Protein AF-A0A1M6H9K1-F1 (afdb_monomer)

Structure (mmCIF, N/CA/C/O backbone):
data_AF-A0A1M6H9K1-F1
#
_entry.id   AF-A0A1M6H9K1-F1
#
loop_
_atom_site.group_PDB
_atom_site.id
_atom_site.type_symbol
_atom_site.label_atom_id
_atom_site.label_alt_id
_atom_site.label_comp_id
_atom_site.label_asym_id
_atom_site.label_entity_id
_atom_site.label_seq_id
_atom_site.pdbx_PDB_ins_code
_atom_site.Cartn_x
_atom_site.Cartn_y
_atom_site.Cartn_z
_atom_site.occupancy
_atom_site.B_iso_or_equiv
_atom_site.auth_seq_id
_atom_site.auth_comp_id
_atom_site.auth_asym_id
_atom_site.auth_atom_id
_atom_site.pdbx_PDB_model_num
ATOM 1 N N . MET A 1 1 ? -2.528 69.467 -18.274 1.00 52.97 1 MET A N 1
ATOM 2 C CA . MET A 1 1 ? -2.642 68.472 -17.176 1.00 52.97 1 MET A CA 1
ATOM 3 C C . MET A 1 1 ? -3.920 67.601 -17.213 1.00 52.97 1 MET A C 1
ATOM 5 O O . MET A 1 1 ? -4.301 67.082 -16.178 1.00 52.97 1 MET A O 1
ATOM 9 N N . LYS A 1 2 ? -4.579 67.351 -18.365 1.00 50.28 2 LYS A N 1
ATOM 10 C CA . LYS A 1 2 ? -5.809 66.512 -18.419 1.00 50.28 2 LYS A CA 1
ATOM 11 C C . LYS A 1 2 ? -5.630 65.095 -19.001 1.00 50.28 2 LYS A C 1
ATOM 13 O O . LYS A 1 2 ? -6.534 64.286 -18.875 1.00 50.28 2 LYS A O 1
ATOM 18 N N . LYS A 1 3 ? -4.477 64.765 -19.602 1.00 48.28 3 LYS A N 1
ATOM 19 C CA . LYS A 1 3 ? -4.233 63.445 -20.232 1.00 48.28 3 LYS A CA 1
ATOM 20 C C . LYS A 1 3 ? -3.718 62.354 -19.274 1.00 48.28 3 LYS A C 1
ATOM 22 O O . LYS A 1 3 ? -3.862 61.181 -19.585 1.00 48.28 3 LYS A O 1
ATOM 27 N N . SER A 1 4 ? -3.175 62.722 -18.108 1.00 48.75 4 SER A N 1
ATOM 28 C CA . SER A 1 4 ? -2.575 61.761 -17.158 1.00 48.75 4 SER A CA 1
ATOM 29 C C . SER A 1 4 ? -3.609 61.018 -16.293 1.00 48.75 4 SER A C 1
ATOM 31 O O . SER A 1 4 ? -3.402 59.876 -15.902 1.00 48.75 4 SER A O 1
ATOM 33 N N . ILE A 1 5 ? -4.771 61.634 -16.044 1.00 52.72 5 ILE A N 1
ATOM 34 C CA . ILE A 1 5 ? -5.815 61.070 -15.168 1.00 52.72 5 ILE A CA 1
ATOM 35 C C . ILE A 1 5 ? -6.557 59.904 -15.853 1.00 52.72 5 ILE A C 1
ATOM 37 O O . ILE A 1 5 ? -6.926 58.934 -15.197 1.00 52.72 5 ILE A O 1
ATOM 41 N N . TYR A 1 6 ? -6.704 59.946 -17.183 1.00 50.09 6 TYR A N 1
ATOM 42 C CA . TYR A 1 6 ? -7.375 58.883 -17.944 1.00 50.09 6 TYR A CA 1
ATOM 43 C C . TYR A 1 6 ? -6.577 57.574 -17.987 1.00 50.09 6 TYR A C 1
ATOM 45 O O . TYR A 1 6 ? -7.175 56.502 -17.957 1.00 50.09 6 TYR A O 1
ATOM 53 N N . TYR A 1 7 ? -5.242 57.641 -17.992 1.00 48.28 7 TYR A N 1
ATOM 54 C CA . TYR A 1 7 ? -4.397 56.442 -17.970 1.00 48.28 7 TYR A CA 1
ATOM 55 C C . TYR A 1 7 ? -4.479 55.705 -16.629 1.00 48.28 7 TYR A C 1
ATOM 57 O O . TYR A 1 7 ? -4.554 54.480 -16.601 1.00 48.28 7 TYR A O 1
ATOM 65 N N . PHE A 1 8 ? -4.546 56.442 -15.517 1.00 50.41 8 PHE A N 1
ATOM 66 C CA . PHE A 1 8 ? -4.619 55.842 -14.183 1.00 50.41 8 PHE A CA 1
ATOM 67 C C . PHE A 1 8 ? -5.957 55.126 -13.932 1.00 50.41 8 PHE A C 1
ATOM 69 O O . PHE A 1 8 ? -5.980 54.033 -13.371 1.00 50.41 8 PHE A O 1
ATOM 76 N N . ALA A 1 9 ? -7.069 55.693 -14.414 1.00 52.88 9 ALA A N 1
ATOM 77 C CA . ALA A 1 9 ? -8.389 55.068 -14.303 1.00 52.88 9 ALA A CA 1
ATOM 78 C C . ALA A 1 9 ? -8.519 53.790 -15.158 1.00 52.88 9 ALA A C 1
ATOM 80 O O . ALA A 1 9 ? -9.173 52.831 -14.748 1.00 52.88 9 ALA A O 1
ATOM 81 N N . PHE A 1 10 ? -7.867 53.748 -16.326 1.00 50.88 10 PHE A N 1
ATOM 82 C CA . PHE A 1 10 ? -7.923 52.591 -17.224 1.00 50.88 10 PHE A CA 1
ATOM 83 C C . PHE A 1 10 ? -7.111 51.398 -16.695 1.00 50.88 10 PHE A C 1
ATOM 85 O O . PHE A 1 10 ? -7.567 50.257 -16.762 1.00 50.88 10 PHE A O 1
ATOM 92 N N . VAL A 1 11 ? -5.943 51.659 -16.095 1.00 54.88 11 VAL A N 1
ATOM 93 C CA . VAL A 1 11 ? -5.096 50.614 -15.492 1.00 54.88 11 VAL A CA 1
ATOM 94 C C . VAL A 1 11 ? -5.760 50.006 -14.250 1.00 54.88 11 VAL A C 1
ATOM 96 O O . VAL A 1 11 ? -5.740 48.788 -14.085 1.00 54.88 11 VAL A O 1
ATOM 99 N N . LEU A 1 12 ? -6.430 50.813 -13.416 1.00 51.53 12 LEU A N 1
ATOM 100 C CA . LEU A 1 12 ? -7.121 50.317 -12.217 1.00 51.53 12 LEU A CA 1
ATOM 101 C C . LEU A 1 12 ? -8.315 49.395 -12.560 1.00 51.53 12 LEU A C 1
ATOM 103 O O . LEU A 1 12 ? -8.558 48.398 -11.877 1.00 51.53 12 LEU A O 1
ATOM 107 N N . SER A 1 13 ? -9.021 49.678 -13.660 1.00 55.62 13 SER A N 1
ATOM 108 C CA . SER A 1 13 ? -10.109 48.831 -14.176 1.00 55.62 13 SER A CA 1
ATOM 109 C C . SER A 1 13 ? -9.604 47.463 -14.664 1.00 55.62 13 SER A C 1
ATOM 111 O O . SER A 1 13 ? -10.196 46.429 -14.359 1.00 55.62 13 SER A O 1
ATOM 113 N N . PHE A 1 14 ? -8.453 47.420 -15.341 1.00 53.84 14 PHE A N 1
ATOM 114 C CA . PHE A 1 14 ? -7.882 46.162 -15.838 1.00 53.84 14 PHE A CA 1
ATOM 115 C C . PHE A 1 14 ? -7.383 45.235 -14.719 1.00 53.84 14 PHE A C 1
ATOM 117 O O . PHE A 1 14 ? -7.589 44.022 -14.784 1.00 53.84 14 PHE A O 1
ATOM 124 N N . VAL A 1 15 ? -6.775 45.789 -13.663 1.00 57.44 15 VAL A N 1
ATOM 125 C CA . VAL A 1 15 ? -6.268 44.991 -12.530 1.00 57.44 15 VAL A CA 1
ATOM 126 C C . VAL A 1 15 ? -7.412 44.323 -11.758 1.00 57.44 15 VAL A C 1
ATOM 128 O O . VAL A 1 15 ? -7.306 43.162 -11.361 1.00 57.44 15 VAL A O 1
ATOM 131 N N . THR A 1 16 ? -8.543 45.015 -11.598 1.00 55.06 16 THR A N 1
ATOM 132 C CA . THR A 1 16 ? -9.714 44.458 -10.899 1.00 55.06 16 THR A CA 1
ATOM 133 C C . THR A 1 16 ? -10.400 43.349 -11.699 1.00 55.06 16 THR A C 1
ATOM 135 O O . THR A 1 16 ? -10.775 42.327 -11.125 1.00 55.06 16 THR A O 1
ATOM 138 N N . GLN A 1 17 ? -10.491 43.477 -13.026 1.00 56.34 17 GLN A N 1
ATOM 139 C CA . GLN A 1 17 ? -11.045 42.424 -13.884 1.00 56.34 17 GLN A CA 1
ATOM 140 C C . GLN A 1 17 ? -10.192 41.147 -13.874 1.00 56.34 17 GLN A C 1
ATOM 142 O O . GLN A 1 17 ? -10.742 40.045 -13.804 1.00 56.34 17 GLN A O 1
ATOM 147 N N . PHE A 1 18 ? -8.862 41.280 -13.868 1.00 57.94 18 PHE A N 1
ATOM 148 C CA . PHE A 1 18 ? -7.957 40.131 -13.773 1.00 57.94 18 PHE A CA 1
ATOM 149 C C . PHE A 1 18 ? -8.072 39.404 -12.427 1.00 57.94 18 PHE A C 1
ATOM 151 O O . PHE A 1 18 ? -8.121 38.174 -12.395 1.00 57.94 18 PHE A O 1
ATOM 158 N N . ALA A 1 19 ? -8.186 40.146 -11.321 1.00 57.06 19 ALA A N 1
ATOM 159 C CA . ALA A 1 19 ? -8.367 39.556 -9.995 1.00 57.06 19 ALA A CA 1
ATOM 160 C C . ALA A 1 19 ? -9.688 38.769 -9.889 1.00 57.06 19 ALA A C 1
ATOM 162 O O . ALA A 1 19 ? -9.707 37.647 -9.385 1.00 57.06 19 ALA A O 1
ATOM 163 N N . ILE A 1 20 ? -10.786 39.306 -10.431 1.00 59.81 20 ILE A N 1
ATOM 164 C CA . ILE A 1 20 ? -12.098 38.636 -10.419 1.00 59.81 20 ILE A CA 1
ATOM 165 C C . ILE A 1 20 ? -12.081 37.358 -11.272 1.00 59.81 20 ILE A C 1
ATOM 167 O O . ILE A 1 20 ? -12.681 36.352 -10.888 1.00 59.81 20 ILE A O 1
ATOM 171 N N . ALA A 1 21 ? -11.388 37.368 -12.415 1.00 59.66 21 ALA A N 1
ATOM 172 C CA . ALA A 1 21 ? -11.248 36.182 -13.258 1.00 59.66 21 ALA A CA 1
ATOM 173 C C . ALA A 1 21 ? -10.480 35.055 -12.544 1.00 59.66 21 ALA A C 1
ATOM 175 O O . ALA A 1 21 ? -10.920 33.907 -12.571 1.00 59.66 21 ALA A O 1
ATOM 176 N N . GLN A 1 2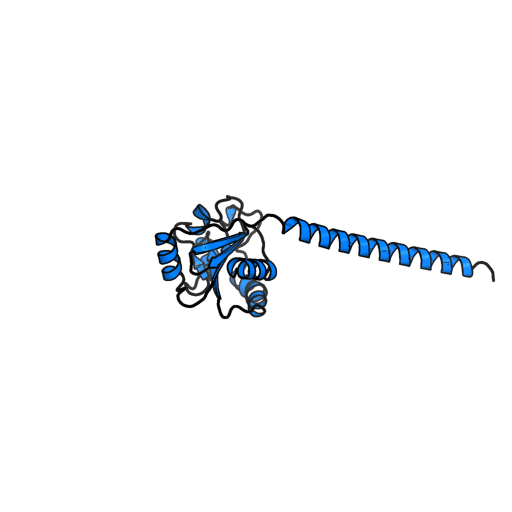2 ? -9.390 35.386 -11.843 1.00 57.66 22 GLN A N 1
ATOM 177 C CA . GLN A 1 22 ? -8.602 34.429 -11.053 1.00 57.66 22 GLN A CA 1
ATOM 178 C C . GLN A 1 22 ? -9.427 33.808 -9.912 1.00 57.66 22 GLN A C 1
ATOM 180 O O . GLN A 1 22 ? -9.411 32.591 -9.733 1.00 57.66 22 GLN A O 1
ATOM 185 N N . VAL A 1 23 ? -10.220 34.613 -9.193 1.00 61.19 23 VAL A N 1
ATOM 186 C CA . VAL A 1 23 ? -11.104 34.119 -8.120 1.00 61.19 23 VAL A CA 1
ATOM 187 C C . VAL A 1 23 ? -12.167 33.162 -8.668 1.00 61.19 23 VAL A C 1
ATOM 189 O O . VAL A 1 23 ? -12.345 32.075 -8.124 1.00 61.19 23 VAL A O 1
ATOM 192 N N . LYS A 1 24 ? -12.809 33.491 -9.797 1.00 61.28 24 LYS A N 1
ATOM 193 C CA . LYS A 1 24 ? -13.807 32.607 -10.428 1.00 61.28 24 LYS A CA 1
ATOM 194 C C . LYS A 1 24 ? -13.215 31.281 -10.914 1.00 61.28 24 LYS A C 1
ATOM 196 O O . LYS A 1 24 ? -13.899 30.260 -10.870 1.00 61.28 24 LYS A O 1
ATOM 201 N N . ILE A 1 25 ? -11.965 31.282 -11.382 1.00 59.81 25 ILE A N 1
ATOM 202 C CA . ILE A 1 25 ? -11.250 30.059 -11.783 1.00 59.81 25 ILE A CA 1
ATOM 203 C C . ILE A 1 25 ? -10.952 29.188 -10.554 1.00 59.81 25 ILE A C 1
ATOM 205 O O . ILE A 1 25 ? -11.204 27.984 -10.592 1.00 59.81 25 ILE A O 1
ATOM 209 N N . LEU A 1 26 ? -10.505 29.790 -9.447 1.00 51.62 26 LEU A N 1
ATOM 210 C CA . LEU A 1 26 ? -10.264 29.090 -8.179 1.00 51.62 26 LEU A CA 1
ATOM 211 C C . LEU A 1 26 ? -11.551 28.507 -7.575 1.00 51.62 26 LEU A C 1
ATOM 213 O O . LEU A 1 26 ? -11.542 27.386 -7.067 1.00 51.62 26 LEU A O 1
ATOM 217 N N . GLU A 1 27 ? -12.671 29.225 -7.661 1.00 55.66 27 GLU A N 1
ATOM 218 C CA . GLU A 1 27 ? -13.979 28.734 -7.207 1.00 55.66 27 GLU A CA 1
ATOM 219 C C . GLU A 1 27 ? -14.498 27.580 -8.075 1.00 55.66 27 GLU A C 1
ATOM 221 O O . GLU A 1 27 ? -14.994 26.588 -7.538 1.00 55.66 27 GLU A O 1
ATOM 226 N N . LYS A 1 28 ? -14.321 27.647 -9.403 1.00 50.62 28 LYS A N 1
ATOM 227 C CA . LYS A 1 28 ? -14.646 26.532 -10.310 1.00 50.62 28 LYS A CA 1
ATOM 228 C C . LYS A 1 28 ? -13.779 25.298 -10.056 1.00 50.62 28 LYS A C 1
ATOM 230 O O . LYS A 1 28 ? -14.302 24.188 -10.105 1.00 50.62 28 LYS A O 1
ATOM 235 N N . GLY A 1 29 ? -12.489 25.483 -9.764 1.00 48.03 29 GLY A N 1
ATOM 236 C CA . GLY A 1 29 ? -11.576 24.396 -9.394 1.00 48.03 29 GLY A CA 1
ATOM 237 C C . GLY A 1 29 ? -12.032 23.671 -8.1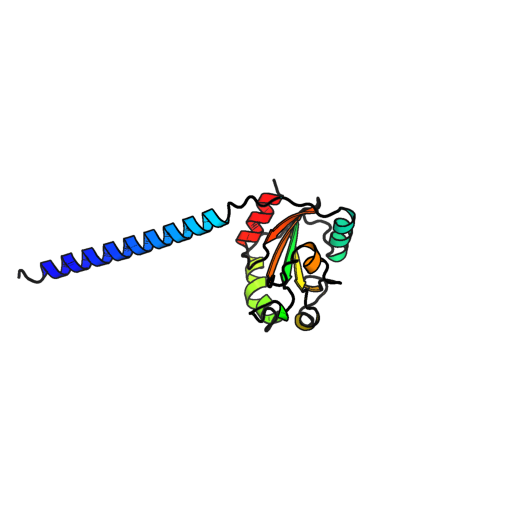26 1.00 48.03 29 GLY A C 1
ATOM 238 O O . GLY A 1 29 ? -12.205 22.456 -8.145 1.00 48.03 29 GLY A O 1
ATOM 239 N N . LYS A 1 30 ? -12.360 24.429 -7.069 1.00 47.12 30 LYS A N 1
ATOM 240 C CA . LYS A 1 30 ? -12.895 23.878 -5.812 1.00 47.12 30 LYS A CA 1
ATOM 241 C C . LYS A 1 30 ? -14.248 23.185 -5.995 1.00 47.12 30 LYS A C 1
ATOM 243 O O . LYS A 1 30 ? -14.480 22.126 -5.415 1.00 47.12 30 LYS A O 1
ATOM 248 N N . ALA A 1 31 ? -15.148 23.747 -6.803 1.00 43.94 31 ALA A N 1
ATOM 249 C CA . ALA A 1 31 ? -16.452 23.143 -7.080 1.00 43.94 31 ALA A CA 1
ATOM 250 C C . ALA A 1 31 ? -16.340 21.829 -7.880 1.00 43.94 31 ALA A C 1
ATOM 252 O O . ALA A 1 31 ? -17.110 20.900 -7.635 1.00 43.94 31 ALA A O 1
ATOM 253 N N . ASN A 1 32 ? -15.365 21.724 -8.789 1.00 44.25 32 ASN A N 1
ATOM 254 C CA . ASN A 1 32 ? -15.099 20.497 -9.543 1.00 44.25 32 ASN A CA 1
ATOM 255 C C . ASN A 1 32 ? -14.436 19.408 -8.684 1.00 44.25 32 ASN A C 1
ATOM 257 O O . ASN A 1 32 ? -14.838 18.253 -8.789 1.00 44.25 32 ASN A O 1
ATOM 261 N N . GLU A 1 33 ? -13.519 19.767 -7.778 1.00 44.62 33 GLU A N 1
ATOM 262 C CA . GLU A 1 33 ? -12.978 18.842 -6.764 1.00 44.62 33 GLU A CA 1
ATOM 263 C C . GLU A 1 33 ? -14.064 18.344 -5.800 1.00 44.62 33 GLU A C 1
ATOM 265 O O . GLU A 1 33 ? -14.090 17.181 -5.417 1.00 44.62 33 GLU A O 1
ATOM 270 N N . THR A 1 34 ? -15.012 19.205 -5.426 1.00 42.06 34 THR A N 1
ATOM 271 C CA . THR A 1 34 ? -16.082 18.821 -4.491 1.00 42.06 34 THR A CA 1
ATOM 272 C C . THR A 1 34 ? -17.125 17.902 -5.150 1.00 42.06 34 THR A C 1
ATOM 274 O O . THR A 1 34 ? -17.729 17.068 -4.473 1.00 42.06 34 THR A O 1
ATOM 277 N N . ASN A 1 35 ? -17.333 18.012 -6.468 1.00 43.12 35 ASN A N 1
ATOM 278 C CA . ASN A 1 35 ? -18.295 17.187 -7.209 1.00 43.12 35 ASN A CA 1
ATOM 279 C C . ASN A 1 35 ? -17.747 15.813 -7.623 1.00 43.12 35 ASN A C 1
ATOM 281 O O . ASN A 1 35 ? -18.532 14.870 -7.702 1.00 43.12 35 ASN A O 1
ATOM 285 N N . SER A 1 36 ? -16.435 15.649 -7.824 1.00 43.78 36 SER A N 1
ATOM 286 C CA . SER A 1 36 ? -15.839 14.321 -8.057 1.00 43.78 36 SER A CA 1
ATOM 287 C C . SER A 1 36 ? -15.855 13.433 -6.802 1.00 43.78 36 SER A C 1
ATOM 289 O O . SER A 1 36 ? -15.875 12.209 -6.911 1.00 43.78 36 SER A O 1
ATOM 291 N N . ILE A 1 37 ? -15.942 14.031 -5.608 1.00 44.66 37 ILE A N 1
ATOM 292 C CA . ILE A 1 37 ? -15.923 13.329 -4.311 1.00 44.66 37 ILE A CA 1
ATOM 293 C C . ILE A 1 37 ? -17.320 12.818 -3.882 1.00 44.66 37 ILE A C 1
ATOM 295 O O . ILE A 1 37 ? -17.435 12.024 -2.951 1.00 44.66 37 ILE A O 1
ATOM 299 N N . LYS A 1 38 ? -18.406 13.199 -4.572 1.00 36.47 38 LYS A N 1
ATOM 300 C CA . LYS A 1 38 ? -19.785 12.769 -4.246 1.00 36.47 38 LYS A CA 1
ATOM 301 C C . LYS A 1 38 ? -20.250 11.483 -4.942 1.00 36.47 38 LYS A C 1
ATOM 303 O O . LYS A 1 38 ? -21.450 11.220 -5.003 1.00 36.47 38 LYS A O 1
ATOM 308 N N . LYS A 1 39 ? -19.336 10.647 -5.438 1.00 43.66 39 LYS A N 1
ATOM 309 C CA . LYS A 1 39 ? -19.677 9.251 -5.735 1.00 43.66 39 LYS A CA 1
ATOM 310 C C . LYS A 1 39 ? -19.638 8.506 -4.404 1.00 43.66 39 LYS A C 1
ATOM 312 O O . LYS A 1 39 ? -18.567 8.340 -3.831 1.00 43.66 39 LYS A O 1
ATOM 317 N N . GLU A 1 40 ? -20.805 8.156 -3.872 1.00 48.59 40 GLU A N 1
ATOM 318 C CA . GLU A 1 40 ? -20.941 7.366 -2.646 1.00 48.59 40 GLU A CA 1
ATOM 319 C C . GLU A 1 40 ? -20.043 6.129 -2.757 1.00 48.59 40 GLU A C 1
ATOM 321 O O . GLU A 1 40 ? -20.283 5.244 -3.581 1.00 48.59 40 GLU A O 1
ATOM 326 N N . GLN A 1 41 ? -18.927 6.124 -2.021 1.00 57.22 41 GLN A N 1
ATOM 327 C CA . GLN A 1 41 ? -17.995 5.009 -2.076 1.00 57.22 41 GLN A CA 1
ATOM 328 C C . GLN A 1 41 ? -18.670 3.821 -1.398 1.00 57.22 41 GLN A C 1
ATOM 330 O O . GLN A 1 41 ? -18.822 3.790 -0.176 1.00 57.22 41 GLN A O 1
ATOM 335 N N . VAL A 1 42 ? -19.124 2.871 -2.212 1.00 60.12 42 VAL A N 1
ATOM 336 C CA . VAL A 1 42 ? -19.767 1.650 -1.737 1.00 60.12 42 VAL A CA 1
ATOM 337 C C . VAL A 1 42 ? -18.769 0.899 -0.864 1.00 60.12 42 VAL A C 1
ATOM 339 O O . VAL A 1 42 ? -17.680 0.538 -1.307 1.00 60.12 42 VAL A O 1
ATOM 342 N N . LYS A 1 43 ? -19.149 0.685 0.395 1.00 67.50 43 LYS A N 1
ATOM 343 C CA . LYS A 1 43 ? -18.381 -0.102 1.354 1.00 67.50 43 LYS A CA 1
ATOM 344 C C . LYS A 1 43 ? -18.488 -1.571 0.954 1.00 67.50 43 LYS A C 1
ATOM 346 O O . LYS A 1 43 ? -19.549 -2.174 1.094 1.00 67.50 43 LYS A O 1
ATOM 351 N N . LEU A 1 44 ? -17.405 -2.117 0.418 1.00 83.38 44 LEU A N 1
ATOM 352 C CA . LEU A 1 44 ? -17.303 -3.520 0.019 1.00 83.38 44 LEU A CA 1
ATOM 353 C C . LEU A 1 44 ? -16.589 -4.321 1.115 1.00 83.38 44 LEU A C 1
ATOM 355 O O . LEU A 1 44 ? -15.891 -3.744 1.953 1.00 83.38 44 LEU A O 1
ATOM 359 N N . GLU A 1 45 ? -16.773 -5.643 1.129 1.00 92.38 45 GLU A N 1
ATOM 360 C CA . GLU A 1 45 ? -16.215 -6.531 2.156 1.00 92.38 45 GLU A CA 1
ATOM 361 C C . GLU A 1 45 ? -15.373 -7.655 1.549 1.00 92.38 45 GLU A C 1
ATOM 363 O O . GLU A 1 45 ? -15.786 -8.329 0.607 1.00 92.38 45 GLU A O 1
ATOM 368 N N . ILE A 1 46 ? -14.185 -7.864 2.120 1.00 93.50 46 ILE A N 1
ATOM 369 C CA . ILE A 1 46 ? -13.293 -8.974 1.784 1.00 93.50 46 ILE A CA 1
ATOM 370 C C . ILE A 1 46 ? -13.808 -10.253 2.468 1.00 93.50 46 ILE A C 1
ATOM 372 O O . ILE A 1 46 ? -14.027 -10.240 3.685 1.00 93.50 46 ILE A O 1
ATOM 376 N N . PRO A 1 47 ? -13.951 -11.376 1.738 1.00 94.12 47 PRO A N 1
ATOM 377 C CA . PRO A 1 47 ? -14.247 -12.684 2.319 1.00 94.12 47 PRO A CA 1
ATOM 378 C C . PRO A 1 47 ? -13.332 -13.032 3.504 1.00 94.12 47 PRO A C 1
ATOM 380 O O . PRO A 1 47 ? -12.120 -12.841 3.448 1.00 94.12 47 PRO A O 1
ATOM 383 N N . GLN A 1 48 ? -13.890 -13.585 4.585 1.00 92.81 48 GLN A N 1
ATOM 384 C CA . GLN A 1 48 ? -13.154 -13.761 5.849 1.00 92.81 48 GLN A CA 1
ATOM 385 C C . GLN A 1 48 ? -11.916 -14.663 5.738 1.00 92.81 48 GLN A C 1
ATOM 387 O O . GLN A 1 48 ? -10.899 -14.398 6.376 1.00 92.81 48 GLN A O 1
ATOM 392 N N . ASN A 1 49 ? -11.966 -15.700 4.898 1.00 92.38 49 ASN A N 1
ATOM 393 C CA . ASN A 1 49 ? -10.808 -16.553 4.625 1.00 92.38 49 ASN A CA 1
ATOM 394 C C . ASN A 1 49 ? -9.677 -15.773 3.934 1.00 92.38 49 ASN A C 1
ATOM 396 O O . ASN A 1 49 ? -8.519 -15.910 4.313 1.00 92.38 49 ASN A O 1
ATOM 400 N N . GLN A 1 50 ? -10.014 -14.913 2.970 1.00 94.69 50 GLN A N 1
ATOM 401 C CA . GLN A 1 50 ? -9.052 -14.043 2.296 1.00 94.69 50 GLN A CA 1
ATOM 402 C C . GLN A 1 50 ? -8.506 -12.970 3.243 1.00 94.69 50 GLN A C 1
ATOM 404 O O . GLN A 1 50 ? -7.310 -12.686 3.234 1.00 94.69 50 GLN A O 1
ATOM 409 N N . LEU A 1 51 ? -9.359 -12.405 4.102 1.00 96.19 51 LEU A N 1
ATOM 410 C CA . LEU A 1 51 ? -8.952 -11.421 5.100 1.00 96.19 51 LEU A CA 1
ATOM 411 C C . LEU A 1 51 ? -7.920 -11.997 6.079 1.00 96.19 51 LEU A C 1
ATOM 413 O O . LEU A 1 51 ? -6.940 -11.320 6.385 1.00 96.19 51 LEU A O 1
ATOM 417 N N . ALA A 1 52 ? -8.113 -13.233 6.547 1.00 95.94 52 ALA A N 1
ATOM 418 C CA . ALA A 1 52 ? -7.142 -13.917 7.402 1.00 95.94 52 ALA A CA 1
ATOM 419 C C . ALA A 1 52 ? -5.769 -14.040 6.715 1.00 95.94 52 ALA A C 1
ATOM 421 O O . ALA A 1 52 ? -4.759 -13.650 7.299 1.00 95.94 52 ALA A O 1
ATOM 422 N N . THR A 1 53 ? -5.739 -14.473 5.450 1.00 95.12 53 THR A N 1
ATOM 423 C CA . THR A 1 53 ? -4.498 -14.568 4.664 1.00 95.12 53 THR A CA 1
ATOM 424 C C . THR A 1 53 ? -3.826 -13.209 4.464 1.00 95.12 53 THR A C 1
ATOM 426 O O . THR A 1 53 ? -2.607 -13.105 4.587 1.00 95.12 53 THR A O 1
ATOM 429 N N . ILE A 1 54 ? -4.595 -12.148 4.194 1.00 96.75 54 ILE A N 1
ATOM 430 C CA . ILE A 1 54 ? -4.063 -10.782 4.058 1.00 96.75 54 ILE A CA 1
ATOM 431 C C . ILE A 1 54 ? -3.418 -10.329 5.375 1.00 96.75 54 ILE A C 1
ATOM 433 O O . ILE A 1 54 ? -2.303 -9.803 5.365 1.00 96.75 54 ILE A O 1
ATOM 437 N N . LYS A 1 55 ? -4.084 -10.554 6.516 1.00 97.25 55 LYS A N 1
ATOM 438 C CA . LYS A 1 55 ? -3.547 -10.191 7.838 1.00 97.25 55 LYS A CA 1
ATOM 439 C C . LYS A 1 55 ? -2.220 -10.885 8.122 1.00 97.25 55 LYS A C 1
ATOM 441 O O . LYS A 1 55 ? -1.269 -10.226 8.539 1.00 97.25 55 LYS A O 1
ATOM 446 N N . GLU A 1 56 ? -2.140 -12.180 7.841 1.00 96.19 56 GLU A N 1
ATOM 447 C CA . GLU A 1 56 ? -0.918 -12.962 8.020 1.00 96.19 56 GLU A CA 1
ATOM 448 C C . GLU A 1 56 ? 0.206 -12.478 7.093 1.00 96.19 56 GLU A C 1
ATOM 450 O O . GLU A 1 56 ? 1.292 -12.137 7.563 1.00 96.19 56 GLU A O 1
ATOM 455 N N . THR A 1 57 ? -0.080 -12.351 5.794 1.00 95.75 57 THR A N 1
ATOM 456 C CA . THR A 1 57 ? 0.904 -11.996 4.755 1.00 95.75 57 THR A CA 1
ATOM 457 C C . THR A 1 57 ? 1.598 -10.665 5.042 1.00 95.75 57 THR A C 1
ATOM 459 O O . THR A 1 57 ? 2.813 -10.541 4.881 1.00 95.75 57 THR A O 1
ATOM 462 N N . TYR A 1 58 ? 0.844 -9.661 5.497 1.00 96.81 58 TYR A N 1
ATOM 463 C CA . TYR A 1 58 ? 1.372 -8.314 5.732 1.00 96.81 58 TYR A CA 1
ATOM 464 C C . TYR A 1 58 ? 1.695 -8.029 7.201 1.00 96.81 58 TYR A C 1
ATOM 466 O O . TYR A 1 58 ? 2.037 -6.887 7.538 1.00 96.81 58 TYR A O 1
ATOM 474 N N . ASN A 1 59 ? 1.623 -9.047 8.069 1.00 96.56 59 ASN A N 1
ATOM 475 C CA . ASN A 1 59 ? 1.771 -8.931 9.521 1.00 96.56 59 ASN A CA 1
ATOM 476 C C . ASN A 1 59 ? 0.868 -7.826 10.110 1.00 96.56 59 ASN A C 1
ATOM 478 O O . ASN A 1 59 ? 1.294 -7.019 10.937 1.00 96.56 59 ASN A O 1
ATOM 482 N N . TRP A 1 60 ? -0.372 -7.752 9.627 1.00 97.50 60 TRP A N 1
ATOM 483 C CA . TRP A 1 60 ? -1.363 -6.762 10.032 1.00 97.50 60 TRP A CA 1
ATOM 484 C C . TRP A 1 60 ? -2.247 -7.324 11.147 1.00 97.50 60 TRP A C 1
ATOM 486 O O . TRP A 1 60 ? -3.308 -7.904 10.911 1.00 97.50 60 TRP A O 1
ATOM 496 N N . ASN A 1 61 ? -1.781 -7.150 12.382 1.00 93.31 61 ASN A N 1
ATOM 497 C CA . ASN A 1 61 ? -2.361 -7.820 13.547 1.00 93.31 61 ASN A CA 1
ATOM 498 C C . ASN A 1 61 ? -2.938 -6.857 14.589 1.00 93.31 61 ASN A C 1
ATOM 500 O O . ASN A 1 61 ? -3.914 -7.195 15.254 1.00 93.31 61 ASN A O 1
ATOM 504 N N . LYS A 1 62 ? -2.337 -5.674 14.765 1.00 94.69 62 LYS A N 1
ATOM 505 C CA . LYS A 1 62 ? -2.677 -4.754 15.870 1.00 94.69 62 LYS A CA 1
ATOM 506 C C . LYS A 1 62 ? -3.315 -3.459 15.381 1.00 94.69 62 LYS A C 1
ATOM 508 O O . LYS A 1 62 ? -4.115 -2.851 16.085 1.00 94.69 62 LYS A O 1
ATOM 513 N N . GLU A 1 63 ? -2.937 -3.032 14.187 1.00 97.88 63 GLU A N 1
ATOM 514 C CA . GLU A 1 63 ? -3.349 -1.783 13.570 1.00 97.88 63 GLU A CA 1
ATOM 515 C C . GLU A 1 63 ? -4.821 -1.853 13.153 1.00 97.88 63 GLU A C 1
ATOM 517 O O . GLU A 1 63 ? -5.316 -2.896 12.731 1.00 97.88 63 GLU A O 1
ATOM 522 N N . LYS A 1 64 ? -5.549 -0.739 13.223 1.00 97.81 64 LYS A N 1
ATOM 523 C CA . LYS A 1 64 ? -6.977 -0.707 12.862 1.00 97.81 64 LYS A CA 1
ATOM 524 C C . LYS A 1 64 ? -7.207 -0.799 11.356 1.00 97.81 64 LYS A C 1
ATOM 526 O O . LYS A 1 64 ? -8.237 -1.329 10.934 1.00 97.81 64 LYS A O 1
ATOM 531 N N . PHE A 1 65 ? -6.249 -0.300 10.578 1.00 98.44 65 PHE A N 1
ATOM 532 C CA . PHE A 1 65 ? -6.330 -0.229 9.125 1.00 98.44 65 PHE A CA 1
ATOM 533 C C . PHE A 1 65 ? -5.083 -0.806 8.461 1.00 98.44 65 PHE A C 1
ATOM 535 O O . PHE A 1 65 ? -3.981 -0.691 8.998 1.00 98.44 65 PHE A O 1
ATOM 542 N N . LEU A 1 66 ? -5.267 -1.377 7.276 1.00 98.50 66 LEU A N 1
ATOM 543 C CA . LEU A 1 66 ? -4.219 -1.685 6.312 1.00 98.50 66 LEU A CA 1
ATOM 544 C C . LEU A 1 66 ? -4.374 -0.735 5.128 1.00 98.50 66 LEU A C 1
ATOM 546 O O . LEU A 1 66 ? -5.465 -0.614 4.576 1.00 98.50 66 LEU A O 1
ATOM 550 N N . ILE A 1 67 ? -3.287 -0.072 4.754 1.00 98.50 67 ILE A N 1
ATOM 551 C CA . ILE A 1 67 ? -3.188 0.769 3.562 1.00 98.50 67 ILE A CA 1
ATOM 552 C C . ILE A 1 67 ? -2.318 0.010 2.564 1.00 98.50 67 ILE A C 1
ATOM 554 O O . ILE A 1 67 ? -1.158 -0.284 2.858 1.00 98.50 67 ILE A O 1
ATOM 558 N N . VAL A 1 68 ? -2.882 -0.310 1.403 1.00 98.38 68 VAL A N 1
ATOM 559 C CA . VAL A 1 68 ? -2.198 -0.984 0.297 1.00 98.38 68 VAL A CA 1
ATOM 560 C C . VAL A 1 68 ? -1.986 0.027 -0.822 1.00 98.38 68 VAL A C 1
ATOM 562 O O . VAL A 1 68 ? -2.938 0.419 -1.492 1.00 98.38 68 VAL A O 1
ATOM 565 N N . ASN A 1 69 ? -0.738 0.445 -1.010 1.00 97.94 69 ASN A N 1
ATOM 566 C CA . ASN A 1 69 ? -0.294 1.304 -2.107 1.00 97.94 69 ASN A CA 1
ATOM 567 C C . ASN A 1 69 ? 0.083 0.415 -3.288 1.00 97.94 69 ASN A C 1
ATOM 569 O O . ASN A 1 69 ? 1.092 -0.284 -3.228 1.00 97.94 69 ASN A O 1
ATOM 573 N N . PHE A 1 70 ? -0.732 0.396 -4.331 1.00 97.25 70 PHE A N 1
ATOM 574 C CA . PHE A 1 70 ? -0.600 -0.543 -5.434 1.00 97.25 70 PHE A CA 1
ATOM 575 C C . PHE A 1 70 ? 0.077 0.096 -6.650 1.00 97.25 70 PHE A C 1
ATOM 577 O O . PHE A 1 70 ? -0.284 1.201 -7.058 1.00 97.25 70 PHE A O 1
ATOM 584 N N . LYS A 1 71 ? 1.025 -0.628 -7.256 1.00 95.88 71 LYS A N 1
ATOM 585 C CA . LYS A 1 71 ? 1.550 -0.360 -8.603 1.00 95.88 71 LYS A CA 1
ATOM 586 C C . LYS A 1 71 ? 1.271 -1.563 -9.509 1.00 95.88 71 LYS A C 1
ATOM 588 O O . LYS A 1 71 ? 1.627 -2.692 -9.163 1.00 95.88 71 LYS A O 1
ATOM 593 N N . GLY A 1 72 ? 0.613 -1.303 -10.636 1.00 94.88 72 GLY A N 1
ATOM 594 C CA . GLY A 1 72 ? 0.151 -2.296 -11.607 1.00 94.88 72 GLY A CA 1
ATOM 595 C C . GLY A 1 72 ? 1.249 -2.828 -12.526 1.00 94.88 72 GLY A C 1
ATOM 596 O O . GLY A 1 72 ? 2.435 -2.636 -12.286 1.00 94.88 72 GLY A O 1
ATOM 597 N N . MET A 1 73 ? 0.864 -3.533 -13.590 1.00 93.69 73 MET A N 1
ATOM 598 C CA . MET A 1 73 ? 1.832 -4.079 -14.548 1.00 93.69 73 MET A CA 1
ATOM 599 C C . MET A 1 73 ? 2.524 -2.952 -15.322 1.00 93.69 73 MET A C 1
ATOM 601 O O . MET A 1 73 ? 1.848 -2.042 -15.793 1.00 93.69 73 MET A O 1
ATOM 605 N N . ARG A 1 74 ? 3.845 -3.023 -15.547 1.00 92.00 74 ARG A N 1
ATOM 606 C CA . ARG A 1 74 ? 4.566 -1.948 -16.261 1.00 92.00 74 ARG A CA 1
ATOM 607 C C . ARG A 1 74 ? 3.957 -1.659 -17.638 1.00 92.00 74 ARG A C 1
ATOM 609 O O . ARG A 1 74 ? 3.770 -0.509 -18.012 1.00 92.00 74 ARG A O 1
ATOM 616 N N . HIS A 1 75 ? 3.640 -2.712 -18.389 1.00 90.31 75 HIS A N 1
ATOM 617 C CA . HIS A 1 75 ? 3.115 -2.611 -19.755 1.00 90.31 75 HIS A CA 1
ATOM 618 C C . HIS A 1 75 ? 1.653 -2.140 -19.832 1.00 90.31 75 HIS A C 1
ATOM 620 O O . HIS A 1 75 ? 1.181 -1.831 -20.922 1.00 90.31 75 HIS A O 1
ATOM 626 N N . ALA A 1 76 ? 0.939 -2.096 -18.704 1.00 88.12 76 ALA A N 1
ATOM 627 C CA . ALA A 1 76 ? -0.417 -1.555 -18.620 1.00 88.12 76 ALA A CA 1
ATOM 628 C C . ALA A 1 76 ? -0.436 -0.014 -18.611 1.00 88.12 76 ALA A C 1
ATOM 630 O O . ALA A 1 76 ? -1.501 0.595 -18.694 1.00 88.12 76 ALA A O 1
ATOM 631 N N . CYS A 1 77 ? 0.736 0.620 -18.505 1.00 89.19 77 CYS A N 1
ATOM 632 C CA . CYS A 1 77 ? 0.872 2.050 -18.289 1.00 89.19 77 CYS A CA 1
ATOM 633 C C . CYS A 1 77 ? 1.463 2.785 -19.481 1.00 89.19 77 CYS A C 1
ATOM 635 O O . CYS A 1 77 ? 2.445 2.360 -20.079 1.00 89.19 77 CYS A O 1
ATOM 637 N N . ASN A 1 78 ? 0.915 3.972 -19.751 1.00 89.06 78 ASN A N 1
ATOM 638 C CA . ASN A 1 78 ? 1.513 4.952 -20.673 1.00 89.06 78 ASN A CA 1
ATOM 639 C C . ASN A 1 78 ? 2.785 5.607 -20.081 1.00 89.06 78 ASN A C 1
ATOM 641 O O . ASN A 1 78 ? 3.512 6.328 -20.757 1.00 89.06 78 ASN A O 1
ATOM 645 N N . TYR A 1 79 ? 2.955 5.386 -18.780 1.00 88.62 79 TYR A N 1
ATOM 646 C CA . TYR A 1 79 ? 4.008 5.711 -17.833 1.00 88.62 79 TYR A CA 1
ATOM 647 C C . TYR A 1 79 ? 5.097 4.686 -17.548 1.00 88.62 79 TYR A C 1
ATOM 649 O O . TYR A 1 79 ? 4.714 3.530 -17.367 1.00 88.62 79 TYR A O 1
ATOM 657 N N . ASP A 1 80 ? 6.364 5.041 -17.312 1.00 90.56 80 ASP A N 1
ATOM 658 C CA . ASP A 1 80 ? 7.212 4.137 -16.515 1.00 90.56 80 ASP A CA 1
ATOM 659 C C . ASP A 1 80 ? 6.991 4.368 -15.010 1.00 90.56 80 ASP A C 1
ATOM 661 O O . ASP A 1 80 ? 7.631 5.207 -14.385 1.00 90.56 80 ASP A O 1
ATOM 665 N N . ILE A 1 81 ? 6.053 3.622 -14.420 1.00 91.88 81 ILE A N 1
ATOM 666 C CA . ILE A 1 81 ? 5.763 3.665 -12.973 1.00 91.88 81 ILE A CA 1
ATOM 667 C C . ILE A 1 81 ? 6.829 2.967 -12.107 1.00 91.88 81 ILE A C 1
ATOM 669 O O . ILE A 1 81 ? 6.721 2.982 -10.876 1.00 91.88 81 ILE A O 1
ATOM 673 N N . TYR A 1 82 ? 7.821 2.336 -12.742 1.00 95.31 82 TYR A N 1
ATOM 674 C CA . TYR A 1 82 ? 8.915 1.607 -12.102 1.00 95.31 82 TYR A CA 1
ATOM 675 C C . TYR A 1 82 ? 10.274 2.297 -12.262 1.00 95.31 82 TYR A C 1
ATOM 677 O O . TYR A 1 82 ? 11.266 1.791 -11.728 1.00 95.31 82 TYR A O 1
ATOM 685 N N . ASP A 1 83 ? 10.327 3.428 -12.967 1.00 93.38 83 ASP A N 1
ATOM 686 C CA . ASP A 1 83 ? 11.562 4.184 -13.139 1.00 93.38 83 ASP A CA 1
ATOM 687 C C . ASP A 1 83 ? 12.096 4.668 -11.786 1.00 93.38 83 ASP A C 1
ATOM 689 O O . ASP A 1 83 ? 11.351 5.184 -10.951 1.00 93.38 83 ASP A O 1
ATOM 693 N N . ASP A 1 84 ? 13.388 4.420 -11.566 1.00 93.81 84 ASP A N 1
ATOM 694 C CA . ASP A 1 84 ? 14.144 4.743 -10.351 1.00 93.81 84 ASP A CA 1
ATOM 695 C C . ASP A 1 84 ? 13.354 4.587 -9.031 1.00 93.81 84 ASP A C 1
ATOM 697 O O . ASP A 1 84 ? 13.311 5.467 -8.165 1.00 93.81 84 ASP A O 1
ATOM 701 N N . LEU A 1 85 ? 12.690 3.436 -8.884 1.00 93.94 85 LEU A N 1
ATOM 702 C CA . LEU A 1 85 ? 11.681 3.194 -7.850 1.00 93.94 85 LEU A CA 1
ATOM 703 C C . LEU A 1 85 ? 12.166 3.495 -6.421 1.00 93.94 85 LEU A C 1
ATOM 705 O O . LEU A 1 85 ? 11.419 4.029 -5.600 1.00 93.94 85 LEU A O 1
ATOM 709 N N . VAL A 1 86 ? 13.431 3.177 -6.127 1.00 95.56 86 VAL A N 1
ATOM 710 C CA . VAL A 1 86 ? 14.052 3.424 -4.816 1.00 95.56 86 VAL A CA 1
ATOM 711 C C . VAL A 1 86 ? 14.169 4.922 -4.541 1.00 95.56 86 VAL A C 1
ATOM 713 O O . VAL A 1 86 ? 13.837 5.371 -3.440 1.00 95.56 86 VAL A O 1
ATOM 716 N N . ASN A 1 87 ? 14.620 5.713 -5.517 1.00 96.00 87 ASN A N 1
ATOM 717 C CA . ASN A 1 87 ? 14.717 7.158 -5.342 1.00 96.00 87 ASN A CA 1
ATOM 718 C C . ASN A 1 87 ? 13.336 7.805 -5.332 1.00 96.00 87 ASN A C 1
ATOM 720 O O . ASN A 1 87 ? 13.089 8.640 -4.463 1.00 96.00 87 ASN A O 1
ATOM 724 N N . ALA A 1 88 ? 12.418 7.380 -6.204 1.00 92.75 88 ALA A N 1
ATOM 725 C CA . ALA A 1 88 ? 11.045 7.875 -6.217 1.00 92.75 88 ALA A CA 1
ATOM 726 C C . ALA A 1 88 ? 10.366 7.697 -4.845 1.00 92.75 88 ALA A C 1
ATOM 728 O O . ALA A 1 88 ? 9.806 8.648 -4.289 1.00 92.75 88 ALA A O 1
ATOM 729 N N . TYR A 1 89 ? 10.501 6.512 -4.239 1.00 95.56 89 TYR A N 1
ATOM 730 C CA . TYR A 1 89 ? 10.002 6.260 -2.889 1.00 95.56 89 TYR A CA 1
ATOM 731 C C . TYR A 1 89 ? 10.662 7.178 -1.850 1.00 95.56 89 TYR A C 1
ATOM 733 O O . TYR A 1 89 ? 9.976 7.826 -1.057 1.00 95.56 89 TYR A O 1
ATOM 741 N N . ASN A 1 90 ? 11.996 7.263 -1.846 1.00 96.62 90 ASN A N 1
ATOM 742 C CA . ASN A 1 90 ? 12.729 8.028 -0.837 1.00 96.62 90 ASN A CA 1
ATOM 743 C C . ASN A 1 90 ? 12.510 9.545 -0.937 1.00 96.62 90 ASN A C 1
ATOM 745 O O . ASN A 1 90 ? 12.505 10.218 0.095 1.00 96.62 90 ASN A O 1
ATOM 749 N N . GLN A 1 91 ? 12.342 10.079 -2.148 1.00 95.56 91 GLN A N 1
ATOM 750 C CA . GLN A 1 91 ? 12.201 11.515 -2.391 1.00 95.56 91 GLN A CA 1
ATOM 751 C C . GLN A 1 91 ? 10.756 12.006 -2.278 1.00 95.56 91 GLN A C 1
ATOM 753 O O . GLN A 1 91 ? 10.542 13.129 -1.819 1.00 95.56 91 GLN A O 1
ATOM 758 N N . TYR A 1 92 ? 9.770 11.188 -2.659 1.00 91.50 92 TYR A N 1
ATOM 759 C CA . TYR A 1 92 ? 8.380 11.638 -2.772 1.00 91.50 92 TYR A CA 1
ATOM 760 C C . TYR A 1 92 ? 7.437 10.903 -1.822 1.00 91.50 92 TYR A C 1
ATOM 762 O O . TYR A 1 92 ? 6.807 11.536 -0.972 1.00 91.50 92 TYR A O 1
ATOM 770 N N . GLU A 1 93 ? 7.354 9.575 -1.926 1.00 92.88 93 GLU A N 1
ATOM 771 C CA . GLU A 1 93 ? 6.350 8.793 -1.195 1.00 92.88 93 GLU A CA 1
ATOM 772 C C . GLU A 1 93 ? 6.639 8.804 0.315 1.00 92.88 93 GLU A C 1
ATOM 774 O O . GLU A 1 93 ? 5.795 9.205 1.120 1.00 92.88 93 GLU A O 1
ATOM 779 N N . LYS A 1 94 ? 7.863 8.454 0.725 1.00 94.69 94 LYS A N 1
ATOM 780 C CA . LYS A 1 94 ? 8.262 8.395 2.137 1.00 94.69 94 LYS A CA 1
ATOM 781 C C . LYS A 1 94 ? 8.076 9.739 2.867 1.00 94.69 94 LYS A C 1
ATOM 783 O O . LYS A 1 94 ? 7.474 9.726 3.944 1.00 94.69 94 LYS A O 1
ATOM 788 N N . PRO A 1 95 ? 8.507 10.901 2.332 1.00 96.12 95 PRO A N 1
ATOM 789 C CA . PRO A 1 95 ? 8.239 12.194 2.966 1.00 96.12 95 PRO A CA 1
ATOM 790 C C . PRO A 1 95 ? 6.757 12.579 3.004 1.00 96.12 95 PRO A C 1
ATOM 792 O O . PRO A 1 95 ? 6.345 13.283 3.927 1.00 96.12 95 PRO A O 1
ATOM 795 N N . ALA A 1 96 ? 5.951 12.147 2.030 1.00 93.56 96 ALA A N 1
ATOM 796 C CA . ALA A 1 96 ? 4.512 12.393 2.044 1.00 93.56 96 ALA A CA 1
ATOM 797 C C . ALA A 1 96 ? 3.832 11.628 3.192 1.00 93.56 96 ALA A C 1
ATOM 799 O O . ALA A 1 96 ? 3.109 12.234 3.986 1.00 93.56 96 ALA A O 1
ATOM 800 N N . PHE A 1 97 ? 4.131 10.334 3.343 1.00 93.88 97 PHE A N 1
ATOM 801 C CA . PHE A 1 97 ? 3.584 9.508 4.425 1.00 93.88 97 PHE A CA 1
ATOM 802 C C . PHE A 1 97 ? 4.097 9.904 5.812 1.00 93.88 97 PHE A C 1
ATOM 804 O O . PHE A 1 97 ? 3.358 9.789 6.784 1.00 93.88 97 PHE A O 1
ATOM 811 N N . ALA A 1 98 ? 5.319 10.434 5.920 1.00 93.50 98 ALA A N 1
ATOM 812 C CA . ALA A 1 98 ? 5.864 10.919 7.191 1.00 93.50 98 ALA A CA 1
ATOM 813 C C . ALA A 1 98 ? 5.067 12.088 7.805 1.00 93.50 98 ALA A C 1
ATOM 815 O O . ALA A 1 98 ? 5.194 12.356 8.996 1.00 93.50 98 ALA A O 1
ATOM 816 N N . LYS A 1 99 ? 4.252 12.791 7.006 1.00 93.00 99 LYS A N 1
ATOM 817 C CA . LYS A 1 99 ? 3.389 13.895 7.463 1.00 93.00 99 LYS A CA 1
ATOM 818 C C . LYS A 1 99 ? 1.998 13.431 7.906 1.00 93.00 99 LYS A C 1
ATOM 820 O O . LYS A 1 99 ? 1.211 14.254 8.365 1.00 93.00 99 LYS A O 1
ATOM 825 N N . MET A 1 100 ? 1.672 12.153 7.725 1.00 94.12 100 MET A N 1
ATOM 826 C CA . MET A 1 100 ? 0.380 11.578 8.095 1.00 94.12 100 MET A CA 1
ATOM 827 C C . MET A 1 100 ? 0.447 10.933 9.481 1.00 94.12 100 MET A C 1
ATOM 829 O O . MET A 1 100 ? 1.457 10.329 9.840 1.00 94.12 100 MET A O 1
ATOM 833 N N . ASP A 1 101 ? -0.655 10.982 10.232 1.00 93.50 101 ASP A N 1
ATOM 834 C CA . ASP A 1 101 ? -0.816 10.120 11.406 1.00 93.50 101 ASP A CA 1
ATOM 835 C C . ASP A 1 101 ? -1.177 8.700 10.954 1.00 93.50 101 ASP A C 1
ATOM 837 O O . ASP A 1 101 ? -2.312 8.403 10.577 1.00 93.50 101 ASP A O 1
ATOM 841 N N . LEU A 1 102 ? -0.176 7.822 10.978 1.00 93.81 102 LEU A N 1
ATOM 842 C CA . LEU A 1 102 ? -0.306 6.410 10.631 1.00 93.81 102 LEU A CA 1
ATOM 843 C C . LEU A 1 102 ? -0.163 5.496 11.855 1.00 93.81 102 LEU A C 1
ATOM 845 O O . LEU A 1 102 ? 0.031 4.296 11.683 1.00 93.81 102 LEU A O 1
ATOM 849 N N . THR A 1 103 ? -0.267 6.008 13.091 1.00 94.12 103 THR A N 1
ATOM 850 C CA . THR A 1 103 ? -0.020 5.206 14.308 1.00 94.12 103 THR A CA 1
ATOM 851 C C . THR A 1 103 ? -0.902 3.954 14.395 1.00 94.12 103 THR A C 1
ATOM 853 O O . THR A 1 103 ? -0.463 2.925 14.898 1.00 94.12 103 THR A O 1
ATOM 856 N N . ASN A 1 104 ? -2.128 4.009 13.866 1.00 96.25 104 ASN A N 1
ATOM 857 C CA . ASN A 1 104 ? -3.061 2.876 13.832 1.00 96.25 104 ASN A CA 1
ATOM 858 C C . ASN A 1 104 ? -3.185 2.221 12.447 1.00 96.25 104 ASN A C 1
ATOM 860 O O . ASN A 1 104 ? -4.187 1.547 12.185 1.00 96.25 104 ASN A O 1
ATOM 864 N N . CYS A 1 105 ? -2.206 2.425 11.565 1.00 97.88 105 CYS A N 1
ATOM 865 C CA . CYS A 1 105 ? -2.233 1.934 10.194 1.00 97.88 105 CYS A CA 1
ATOM 866 C C . CYS A 1 105 ? -1.005 1.077 9.885 1.00 97.88 105 CYS A C 1
ATOM 868 O O . CYS A 1 105 ? 0.136 1.492 10.079 1.00 97.88 105 CYS A O 1
ATOM 870 N N . ARG A 1 106 ? -1.238 -0.095 9.299 1.00 97.94 106 ARG A N 1
ATOM 871 C CA . ARG A 1 106 ? -0.203 -0.851 8.609 1.00 97.94 106 ARG A CA 1
ATOM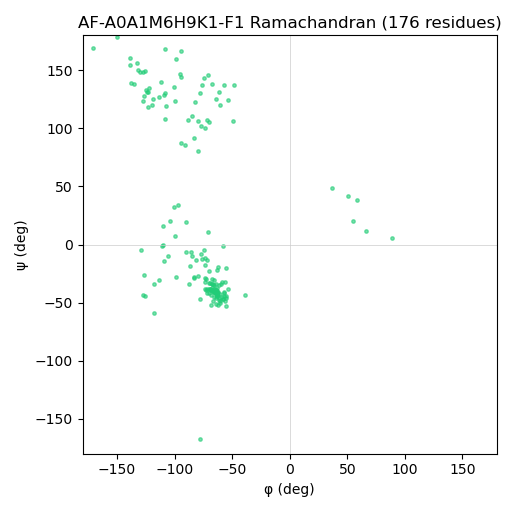 872 C C . ARG A 1 106 ? -0.119 -0.321 7.181 1.00 97.94 106 ARG A C 1
ATOM 874 O O . ARG A 1 106 ? -1.054 -0.506 6.415 1.00 97.94 106 ARG A O 1
ATOM 881 N N . ASN A 1 107 ? 0.966 0.360 6.827 1.00 97.88 107 ASN A N 1
ATOM 882 C CA . ASN A 1 107 ? 1.173 0.883 5.473 1.00 97.88 107 ASN A CA 1
ATOM 883 C C . ASN A 1 107 ? 2.103 -0.044 4.683 1.00 97.88 107 ASN A C 1
ATOM 885 O O . ASN A 1 107 ? 3.221 -0.306 5.136 1.00 97.88 107 ASN A O 1
ATOM 889 N N . VAL A 1 108 ? 1.648 -0.540 3.533 1.00 98.25 108 VAL A N 1
ATOM 890 C CA . VAL A 1 108 ? 2.433 -1.411 2.649 1.00 98.25 108 VAL A CA 1
ATOM 891 C C . VAL A 1 108 ? 2.373 -0.929 1.204 1.00 98.25 108 VAL A C 1
ATOM 893 O O . VAL A 1 108 ? 1.384 -0.343 0.765 1.00 98.25 108 VAL A O 1
ATOM 896 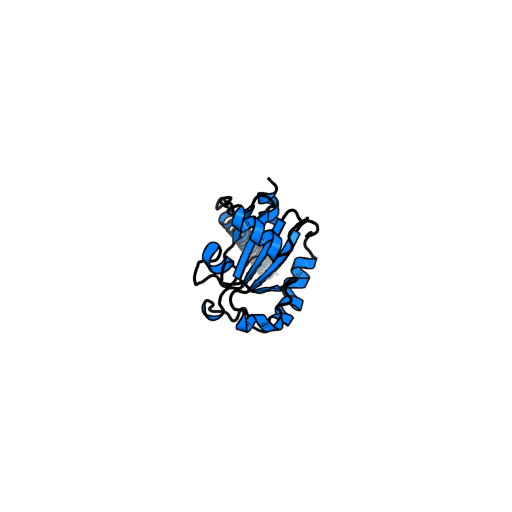N N . PHE A 1 109 ? 3.441 -1.197 0.467 1.00 98.12 109 PHE A N 1
ATOM 897 C CA . PHE A 1 109 ? 3.559 -0.988 -0.966 1.00 98.12 109 PHE A CA 1
ATOM 898 C C . PHE A 1 109 ? 3.543 -2.345 -1.649 1.00 98.12 109 PHE A C 1
ATOM 900 O O . PHE A 1 109 ? 4.256 -3.260 -1.233 1.00 98.12 109 PHE A O 1
ATOM 907 N N . LEU A 1 110 ? 2.699 -2.483 -2.661 1.00 97.94 110 LEU A N 1
ATOM 908 C CA . LEU A 1 110 ? 2.427 -3.733 -3.341 1.00 97.94 110 LEU A CA 1
ATOM 909 C C . LEU A 1 110 ? 2.639 -3.563 -4.843 1.00 97.94 110 LEU A C 1
ATOM 911 O O . LEU A 1 110 ? 2.078 -2.657 -5.459 1.00 97.94 110 LEU A O 1
ATOM 915 N N . TYR A 1 111 ? 3.436 -4.452 -5.428 1.00 97.62 111 TYR A N 1
ATOM 916 C CA . TYR A 1 111 ? 3.855 -4.358 -6.822 1.00 97.62 111 TYR A CA 1
ATOM 917 C C . TYR A 1 111 ? 3.387 -5.578 -7.610 1.00 97.62 111 TYR A C 1
ATOM 919 O O . TYR A 1 111 ? 3.788 -6.703 -7.305 1.00 97.62 111 TYR A O 1
ATOM 927 N N . ALA A 1 112 ? 2.580 -5.351 -8.647 1.00 95.88 112 ALA A N 1
ATOM 928 C CA . ALA A 1 112 ? 2.152 -6.408 -9.557 1.00 95.88 112 ALA A CA 1
ATOM 929 C C . ALA A 1 112 ? 3.302 -6.898 -10.442 1.00 95.88 112 ALA A C 1
ATOM 931 O O . ALA A 1 112 ? 3.460 -8.103 -10.624 1.00 95.88 112 ALA A O 1
ATOM 932 N N . ASP A 1 113 ? 4.138 -5.990 -10.951 1.00 95.38 113 ASP A N 1
ATOM 933 C CA . ASP A 1 113 ? 5.282 -6.360 -11.781 1.00 95.38 113 ASP A CA 1
ATOM 934 C C . ASP A 1 113 ? 6.554 -6.582 -10.951 1.00 95.38 113 ASP A C 1
ATOM 936 O O . ASP A 1 113 ? 7.389 -5.694 -10.744 1.00 95.38 113 ASP A O 1
ATOM 940 N N . VAL A 1 114 ? 6.698 -7.808 -10.449 1.00 95.06 114 VAL A N 1
ATOM 941 C CA . VAL A 1 114 ? 7.804 -8.197 -9.565 1.00 95.06 114 VAL A CA 1
ATOM 942 C C . VAL A 1 114 ? 9.161 -8.012 -10.236 1.00 95.06 114 VAL A C 1
ATOM 944 O O . VAL A 1 114 ? 10.120 -7.658 -9.555 1.00 95.06 114 VAL A O 1
ATOM 947 N N . GLN A 1 115 ? 9.268 -8.226 -11.554 1.00 95.06 115 GLN A N 1
ATOM 948 C CA . GLN A 1 115 ? 10.556 -8.167 -12.249 1.00 95.06 115 GLN A CA 1
ATOM 949 C C . GLN A 1 115 ? 11.183 -6.774 -12.186 1.00 95.06 115 GLN A C 1
ATOM 951 O O . GLN A 1 115 ? 12.388 -6.677 -11.946 1.00 95.06 115 GLN A O 1
ATOM 956 N N . TYR A 1 116 ? 10.370 -5.726 -12.333 1.00 95.62 116 TYR A N 1
ATOM 957 C CA . TYR A 1 116 ? 10.824 -4.341 -12.216 1.00 95.62 116 TYR A CA 1
ATOM 958 C C . TYR A 1 116 ? 10.879 -3.858 -10.763 1.00 95.62 116 TYR A C 1
ATOM 960 O O . TYR A 1 116 ? 11.731 -3.042 -10.427 1.00 95.62 116 TYR A O 1
ATOM 968 N N . ALA A 1 117 ? 10.037 -4.398 -9.877 1.00 97.19 117 ALA A N 1
ATOM 969 C CA . ALA A 1 117 ? 10.024 -4.022 -8.463 1.00 97.19 117 ALA A CA 1
ATOM 970 C C . ALA A 1 117 ? 11.206 -4.572 -7.648 1.00 97.19 117 ALA A C 1
ATOM 972 O O . ALA A 1 117 ? 11.469 -4.055 -6.562 1.00 97.19 117 ALA A O 1
ATOM 973 N N . LYS A 1 118 ? 11.925 -5.598 -8.140 1.00 96.50 118 LYS A N 1
ATOM 974 C CA . LYS A 1 118 ? 13.013 -6.293 -7.411 1.00 96.50 118 LYS A CA 1
ATOM 975 C C . LYS A 1 118 ? 13.920 -5.387 -6.564 1.00 96.50 118 LYS A C 1
ATOM 977 O O . LYS A 1 118 ? 14.203 -5.791 -5.439 1.00 96.50 118 LYS A O 1
ATOM 982 N N . PRO A 1 119 ? 14.374 -4.206 -7.034 1.00 96.19 119 PRO A N 1
ATOM 983 C CA . PRO A 1 119 ? 15.305 -3.376 -6.270 1.00 96.19 119 PRO A CA 1
ATOM 984 C C . PRO A 1 119 ? 14.763 -2.844 -4.938 1.00 96.19 119 PRO A C 1
ATOM 986 O O . PRO A 1 119 ? 15.563 -2.489 -4.078 1.00 96.19 119 PRO A O 1
ATOM 989 N N . ILE A 1 120 ? 13.438 -2.762 -4.761 1.00 97.19 120 ILE A N 1
ATOM 990 C CA . ILE A 1 120 ? 12.824 -2.174 -3.561 1.00 97.19 120 ILE A CA 1
ATOM 991 C C . ILE A 1 120 ? 12.141 -3.201 -2.648 1.00 97.19 120 ILE A C 1
ATOM 993 O O . ILE A 1 120 ? 11.810 -2.878 -1.510 1.00 97.19 120 ILE A O 1
ATOM 997 N N . LEU A 1 121 ? 11.908 -4.430 -3.123 1.00 97.88 121 LEU A N 1
ATOM 998 C CA . LEU A 1 121 ? 11.190 -5.451 -2.355 1.00 97.88 121 LEU A CA 1
ATOM 999 C C . LEU A 1 121 ? 11.966 -5.836 -1.089 1.00 97.88 121 LEU A C 1
ATOM 1001 O O . LEU A 1 121 ? 13.113 -6.273 -1.157 1.00 97.88 121 LEU A O 1
ATOM 1005 N N . ASP A 1 122 ? 11.308 -5.739 0.066 1.00 97.31 122 ASP A N 1
ATOM 1006 C CA . ASP A 1 122 ? 11.908 -6.021 1.377 1.00 97.31 122 ASP A CA 1
ATOM 1007 C C . ASP A 1 122 ? 11.069 -6.986 2.237 1.00 97.31 122 ASP A C 1
ATOM 1009 O O . ASP A 1 122 ? 11.489 -7.361 3.333 1.00 97.31 122 ASP A O 1
ATOM 1013 N N . LYS A 1 123 ? 9.875 -7.382 1.763 1.00 95.38 123 LYS A N 1
ATOM 1014 C CA . LYS A 1 123 ? 8.903 -8.232 2.481 1.00 95.38 123 LYS A CA 1
ATOM 1015 C C . LYS A 1 123 ? 8.501 -7.690 3.862 1.00 95.38 123 LYS A C 1
ATOM 1017 O O . LYS A 1 123 ? 7.997 -8.434 4.706 1.00 95.38 123 LYS A O 1
ATOM 1022 N N . LYS A 1 124 ? 8.703 -6.393 4.102 1.00 96.19 124 LYS A N 1
ATOM 1023 C CA . LYS A 1 124 ? 8.385 -5.698 5.356 1.00 96.19 124 LYS A CA 1
ATOM 1024 C C . LYS A 1 124 ? 7.526 -4.466 5.122 1.00 96.19 124 LYS A C 1
ATOM 1026 O O . LYS A 1 124 ? 6.603 -4.203 5.891 1.00 96.19 124 LYS A O 1
ATOM 1031 N N . THR A 1 125 ? 7.848 -3.679 4.115 1.00 96.56 125 THR A N 1
ATOM 1032 C CA . THR A 1 125 ? 7.086 -2.505 3.691 1.00 96.56 125 THR A CA 1
ATOM 1033 C C . THR A 1 125 ? 6.747 -2.565 2.208 1.00 96.56 125 THR A C 1
ATOM 1035 O O . THR A 1 125 ? 5.712 -2.041 1.823 1.00 96.56 125 THR A O 1
ATOM 1038 N N . HIS A 1 126 ? 7.552 -3.266 1.414 1.00 98.19 126 HIS A N 1
ATOM 1039 C CA . HIS A 1 126 ? 7.469 -3.392 -0.031 1.00 98.19 126 HIS A CA 1
ATOM 1040 C C . HIS A 1 126 ? 7.348 -4.873 -0.398 1.00 98.19 126 HIS A C 1
ATOM 1042 O O . HIS A 1 126 ? 8.232 -5.685 -0.103 1.00 98.19 126 HIS A O 1
ATOM 1048 N N . TYR A 1 127 ? 6.232 -5.224 -1.026 1.00 98.44 127 TYR A N 1
ATOM 1049 C CA . TYR A 1 127 ? 5.796 -6.594 -1.256 1.00 98.44 127 TYR A CA 1
ATOM 1050 C C . TYR A 1 127 ? 5.479 -6.838 -2.728 1.00 98.44 127 TYR A C 1
ATOM 1052 O O . TYR A 1 127 ? 4.996 -5.962 -3.440 1.00 98.44 127 TYR A O 1
ATOM 1060 N N . GLU A 1 128 ? 5.706 -8.066 -3.169 1.00 97.38 128 GLU A N 1
ATOM 1061 C CA . GLU A 1 128 ? 5.146 -8.565 -4.422 1.00 97.38 128 GLU A CA 1
ATOM 1062 C C . GLU A 1 128 ? 3.646 -8.858 -4.272 1.00 97.38 128 GLU A C 1
ATOM 1064 O O . GLU A 1 128 ? 3.202 -9.350 -3.232 1.00 97.38 128 GLU A O 1
ATOM 1069 N N . ASP A 1 129 ? 2.866 -8.595 -5.321 1.00 95.94 129 ASP A N 1
ATOM 1070 C CA . ASP A 1 129 ? 1.497 -9.103 -5.443 1.00 95.94 129 ASP A CA 1
ATOM 1071 C C . ASP A 1 129 ? 1.526 -10.566 -5.908 1.00 95.94 129 ASP A C 1
ATOM 1073 O O . ASP A 1 129 ? 1.396 -10.872 -7.097 1.00 95.94 129 ASP A O 1
ATOM 1077 N N . VAL A 1 130 ? 1.765 -11.486 -4.968 1.00 92.19 130 VAL A N 1
ATOM 1078 C CA . VAL A 1 130 ? 1.911 -12.922 -5.253 1.00 92.19 130 VAL A CA 1
ATOM 1079 C C . VAL A 1 130 ? 0.704 -13.446 -6.034 1.00 92.19 130 VAL A C 1
ATOM 1081 O O . VAL A 1 130 ? -0.444 -13.327 -5.609 1.00 92.19 130 VAL A O 1
ATOM 1084 N N . GLY A 1 131 ? 0.965 -14.050 -7.197 1.00 90.44 131 GLY A N 1
ATOM 1085 C CA . GLY A 1 131 ? -0.083 -14.592 -8.067 1.00 90.44 131 GLY A CA 1
ATOM 1086 C C . GLY A 1 131 ? -1.009 -13.534 -8.681 1.00 90.44 131 GLY A C 1
ATOM 1087 O O . GLY A 1 131 ? -2.031 -13.908 -9.273 1.00 90.44 131 GLY A O 1
ATOM 1088 N N . HIS A 1 132 ? -0.651 -12.249 -8.576 1.00 92.69 132 HIS A N 1
ATOM 1089 C CA . HIS A 1 132 ? -1.450 -11.095 -8.987 1.00 92.69 132 HIS A CA 1
ATOM 1090 C C . HIS A 1 132 ? -2.811 -11.032 -8.283 1.00 92.69 132 HIS A C 1
ATOM 1092 O O . HIS A 1 132 ? -3.830 -10.756 -8.916 1.00 92.69 132 HIS A O 1
ATOM 1098 N N . TYR A 1 133 ? -2.859 -11.389 -6.998 1.00 93.44 133 TYR A N 1
ATOM 1099 C CA . TYR A 1 133 ? -4.107 -11.467 -6.248 1.00 93.44 133 TYR A CA 1
ATOM 1100 C C . TYR A 1 133 ? -4.801 -10.100 -6.159 1.00 93.44 133 TYR A C 1
ATOM 1102 O O . TYR A 1 133 ? -5.967 -9.983 -6.542 1.00 93.44 133 TYR A O 1
ATOM 1110 N N . PHE A 1 134 ? -4.101 -9.052 -5.718 1.00 94.94 134 PHE A N 1
ATOM 1111 C CA . PHE A 1 134 ? -4.701 -7.723 -5.610 1.00 94.94 134 PHE A CA 1
ATOM 1112 C C . PHE A 1 134 ? -5.062 -7.149 -6.976 1.00 94.94 134 PHE A C 1
ATOM 1114 O O . PHE A 1 134 ? -6.152 -6.591 -7.126 1.00 94.94 134 PHE A O 1
ATOM 1121 N N . LEU A 1 135 ? -4.195 -7.344 -7.974 1.00 93.19 135 LEU A N 1
ATOM 1122 C CA . LEU A 1 135 ? -4.476 -6.965 -9.353 1.00 93.19 135 LEU A CA 1
ATOM 1123 C C . LEU A 1 135 ? -5.783 -7.603 -9.848 1.00 93.19 135 LEU A C 1
ATOM 1125 O O . LEU A 1 135 ? -6.672 -6.895 -10.295 1.00 93.19 135 LEU A O 1
ATOM 1129 N N . LYS A 1 136 ? -5.940 -8.925 -9.722 1.00 91.31 136 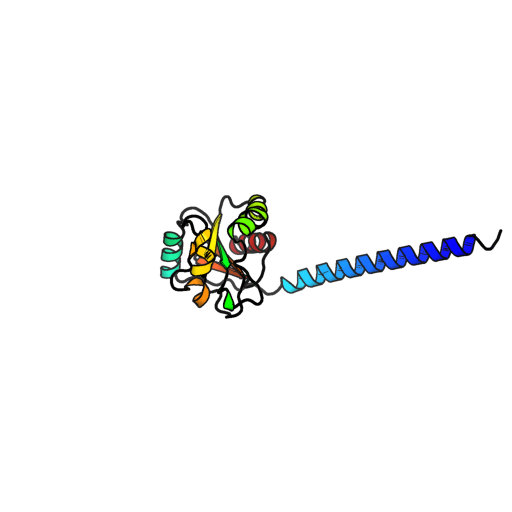LYS A N 1
ATOM 1130 C CA . LYS A 1 136 ? -7.106 -9.656 -10.253 1.00 91.31 136 LYS A CA 1
ATOM 1131 C C . LYS A 1 136 ? -8.407 -9.369 -9.509 1.00 91.31 136 LYS A C 1
ATOM 1133 O O . LYS A 1 136 ? -9.473 -9.433 -10.114 1.00 91.31 136 LYS A O 1
ATOM 1138 N N . HIS A 1 137 ? -8.342 -9.125 -8.202 1.00 91.19 137 HIS A N 1
ATOM 1139 C CA . HIS A 1 137 ? -9.543 -9.032 -7.368 1.00 91.19 137 HIS A CA 1
ATOM 1140 C C . HIS A 1 137 ? -10.002 -7.601 -7.086 1.00 91.19 137 HIS A C 1
ATOM 1142 O O . HIS A 1 137 ? -11.198 -7.395 -6.888 1.00 91.19 137 HIS A O 1
ATOM 1148 N N . TYR A 1 138 ? -9.091 -6.625 -7.075 1.00 92.31 138 TYR A N 1
ATOM 1149 C CA . TYR A 1 138 ? -9.414 -5.253 -6.665 1.00 92.31 138 TYR A CA 1
ATOM 1150 C C . TYR A 1 138 ? -9.018 -4.223 -7.724 1.00 92.31 138 TYR A C 1
ATOM 1152 O O . TYR A 1 138 ? -9.825 -3.364 -8.065 1.00 92.31 138 TYR A O 1
ATOM 1160 N N . PHE A 1 139 ? -7.829 -4.350 -8.312 1.00 90.81 139 PHE A N 1
ATOM 1161 C CA . PHE A 1 139 ? -7.307 -3.406 -9.307 1.00 90.81 139 PHE A CA 1
ATOM 1162 C C . PHE A 1 139 ? -7.468 -3.922 -10.753 1.00 90.81 139 PHE A C 1
ATOM 1164 O O . PHE A 1 139 ? -6.627 -3.654 -11.603 1.00 90.81 139 PHE A O 1
ATOM 1171 N N . ASN A 1 140 ? -8.534 -4.688 -11.025 1.00 76.62 140 ASN A N 1
ATOM 1172 C CA . ASN A 1 140 ? -8.710 -5.541 -12.217 1.00 76.62 140 ASN A CA 1
ATOM 1173 C C . ASN A 1 140 ? -8.948 -4.795 -13.547 1.00 76.62 140 ASN A C 1
ATOM 1175 O O . ASN A 1 140 ? -9.303 -5.415 -14.549 1.00 76.62 140 ASN A O 1
ATOM 1179 N N . ASP A 1 141 ? -8.759 -3.480 -13.588 1.00 66.50 141 ASP A N 1
ATOM 1180 C CA . ASP A 1 141 ? -8.682 -2.789 -14.867 1.00 66.50 141 ASP A CA 1
ATOM 1181 C C . ASP A 1 141 ? -7.259 -2.947 -15.398 1.00 66.50 141 ASP A C 1
ATOM 1183 O O . ASP A 1 141 ? -6.287 -2.537 -14.766 1.00 66.50 141 ASP A O 1
ATOM 1187 N N . LEU A 1 142 ? -7.129 -3.507 -16.605 1.00 61.19 142 LEU A N 1
ATOM 1188 C CA . LEU A 1 142 ? -5.857 -3.626 -17.335 1.00 61.19 142 LEU A CA 1
ATOM 1189 C C . LEU A 1 142 ? -5.161 -2.272 -17.581 1.00 61.19 142 LEU A C 1
ATOM 1191 O O . LEU A 1 142 ? -4.091 -2.246 -18.175 1.00 61.19 142 LEU A O 1
ATOM 1195 N N . SER A 1 143 ? -5.761 -1.163 -17.149 1.00 70.62 143 SER A N 1
ATOM 1196 C CA . SER A 1 143 ? -5.227 0.196 -17.175 1.00 70.62 143 SER A CA 1
ATOM 1197 C C . SER A 1 143 ? -4.873 0.757 -15.791 1.00 70.62 143 SER A C 1
ATOM 1199 O O . SER A 1 143 ? -4.450 1.909 -15.707 1.00 70.62 143 SER A O 1
ATOM 1201 N N . THR A 1 144 ? -5.066 0.017 -14.691 1.00 85.56 144 THR A N 1
ATOM 1202 C CA . THR A 1 144 ? -4.710 0.519 -13.358 1.00 85.56 144 THR A CA 1
ATOM 1203 C C . THR A 1 144 ? -3.198 0.510 -13.180 1.00 85.56 144 THR A C 1
ATOM 1205 O O . THR A 1 144 ? -2.579 -0.509 -12.875 1.00 85.56 144 THR A O 1
ATOM 1208 N N . CYS A 1 145 ? -2.608 1.689 -13.347 1.00 91.31 145 CYS A N 1
ATOM 1209 C CA . CYS A 1 145 ? -1.188 1.927 -13.125 1.00 91.31 145 CYS A CA 1
ATOM 1210 C C . CYS A 1 145 ? -0.831 2.048 -11.657 1.00 91.31 145 CYS A C 1
ATOM 1212 O O . CYS A 1 145 ? 0.130 1.446 -11.181 1.00 91.31 145 CYS A O 1
ATOM 1214 N N . THR A 1 146 ? -1.615 2.835 -10.940 1.00 93.62 146 THR A N 1
ATOM 1215 C CA . THR A 1 146 ? -1.442 3.102 -9.522 1.00 93.62 146 THR A CA 1
ATOM 1216 C C . THR A 1 146 ? -2.806 3.091 -8.859 1.00 93.62 146 THR A C 1
ATOM 1218 O O . THR A 1 146 ? -3.832 3.308 -9.505 1.00 93.62 146 THR A O 1
ATOM 1221 N N . GLY A 1 147 ? -2.826 2.796 -7.569 1.00 94.81 147 GLY A N 1
ATOM 1222 C CA . GLY A 1 147 ? -4.050 2.850 -6.795 1.00 94.81 147 GLY A CA 1
ATOM 1223 C C . GLY A 1 147 ? -3.789 2.688 -5.313 1.00 94.81 147 GLY A C 1
ATOM 1224 O O . GLY A 1 147 ? -2.691 2.322 -4.889 1.00 94.81 147 GLY A O 1
ATOM 1225 N N . VAL A 1 148 ? -4.813 2.951 -4.514 1.00 97.00 148 VAL A N 1
ATOM 1226 C CA . VAL A 1 148 ? -4.762 2.738 -3.072 1.00 97.00 148 VAL A CA 1
ATOM 1227 C C . VAL A 1 148 ? -6.024 2.057 -2.581 1.00 97.00 148 VAL A C 1
ATOM 1229 O O . VAL A 1 148 ? -7.137 2.394 -2.985 1.00 97.00 148 VAL A O 1
ATOM 1232 N N . MET A 1 149 ? -5.839 1.101 -1.679 1.00 97.19 149 MET A N 1
ATOM 1233 C CA . MET A 1 149 ? -6.918 0.422 -0.977 1.00 97.19 149 MET A CA 1
ATOM 1234 C C . MET A 1 149 ? -6.707 0.579 0.526 1.00 97.19 149 MET A C 1
ATOM 1236 O O . MET A 1 149 ? -5.612 0.332 1.033 1.00 97.19 149 MET A O 1
ATOM 1240 N N . VAL A 1 150 ? -7.751 0.976 1.248 1.00 97.94 150 VAL A N 1
ATOM 1241 C CA . VAL A 1 150 ? -7.746 1.022 2.716 1.00 97.94 150 VAL A CA 1
ATOM 1242 C C . VAL A 1 150 ? -8.734 -0.011 3.225 1.00 97.94 150 VAL A C 1
ATOM 1244 O O . VAL A 1 150 ? -9.888 -0.010 2.810 1.00 97.94 150 VAL A O 1
ATOM 1247 N N . ILE A 1 151 ? -8.282 -0.886 4.119 1.00 98.00 151 ILE A N 1
ATOM 1248 C CA . ILE A 1 151 ? -9.050 -2.015 4.654 1.00 98.00 151 ILE A CA 1
ATOM 1249 C C . ILE A 1 151 ? -9.101 -1.878 6.176 1.00 98.00 151 ILE A C 1
ATOM 1251 O O . ILE A 1 151 ? -8.076 -1.617 6.802 1.00 98.00 151 ILE A O 1
ATOM 1255 N N . ASN A 1 152 ? -10.264 -2.068 6.800 1.00 97.38 152 ASN A N 1
ATOM 1256 C CA . ASN A 1 152 ? -10.391 -2.124 8.259 1.00 97.38 152 ASN A CA 1
ATOM 1257 C C . ASN A 1 152 ? -10.346 -3.568 8.792 1.00 97.38 152 ASN A C 1
ATOM 1259 O O . ASN A 1 152 ? -10.505 -4.534 8.049 1.00 97.38 152 ASN A O 1
ATOM 1263 N N . GLN A 1 153 ? -10.184 -3.735 10.106 1.00 95.88 153 GLN A N 1
ATOM 1264 C CA . GLN A 1 153 ? -10.080 -5.057 10.750 1.00 95.88 153 GLN A CA 1
ATOM 1265 C C . GLN A 1 153 ? -11.250 -6.028 10.480 1.00 95.88 153 GLN A C 1
ATOM 1267 O O . GLN A 1 153 ? -11.069 -7.237 10.650 1.00 95.88 153 GLN A O 1
ATOM 1272 N N . LYS A 1 154 ? -12.423 -5.531 10.057 1.00 95.06 154 LYS A N 1
ATOM 1273 C CA . LYS A 1 154 ? -13.602 -6.341 9.699 1.00 95.06 154 LYS A CA 1
ATOM 1274 C C . LYS A 1 154 ? -13.584 -6.819 8.240 1.00 95.06 154 LYS A C 1
ATOM 1276 O O . LYS A 1 154 ? -14.445 -7.602 7.858 1.00 95.06 154 LYS A O 1
ATOM 1281 N N . GLY A 1 155 ? -12.618 -6.363 7.441 1.00 95.88 155 GLY A N 1
ATOM 1282 C CA . GLY A 1 155 ? -12.518 -6.640 6.007 1.00 95.88 155 GLY A CA 1
ATOM 1283 C C . GLY A 1 155 ? -13.265 -5.641 5.132 1.00 95.88 155 GLY A C 1
ATOM 1284 O O . GLY A 1 155 ? -13.313 -5.826 3.922 1.00 95.88 155 GLY A O 1
ATOM 1285 N N . GLN A 1 156 ? -13.831 -4.582 5.712 1.00 96.88 156 GLN A N 1
ATOM 1286 C CA . GLN A 1 156 ? -14.480 -3.529 4.938 1.00 96.88 156 GLN A CA 1
ATOM 1287 C C . GLN A 1 156 ? -13.418 -2.639 4.311 1.00 96.88 156 GLN A C 1
ATOM 1289 O O . GLN A 1 156 ? -12.454 -2.274 4.991 1.00 96.88 156 GLN A O 1
ATOM 1294 N N . TYR A 1 157 ? -13.604 -2.263 3.049 1.00 97.12 157 TYR A N 1
ATOM 1295 C CA . TYR A 1 157 ? -12.597 -1.502 2.327 1.00 97.12 157 TYR A CA 1
ATOM 1296 C C . TYR A 1 157 ? -13.155 -0.387 1.450 1.00 97.12 157 TYR A C 1
ATOM 1298 O O . TYR A 1 157 ? -14.327 -0.377 1.072 1.00 97.12 157 TYR A O 1
ATOM 1306 N N . LEU A 1 158 ? -12.258 0.545 1.134 1.00 96.06 158 LEU A N 1
ATOM 1307 C CA . LEU A 1 158 ? -12.414 1.585 0.126 1.00 96.06 158 LEU A CA 1
ATOM 1308 C C . LEU A 1 158 ? -11.230 1.513 -0.837 1.00 96.06 158 LEU A C 1
ATOM 1310 O O . LEU A 1 158 ? -10.131 1.120 -0.445 1.00 96.06 158 LEU A O 1
ATOM 1314 N N . LEU A 1 159 ? -11.473 1.879 -2.091 1.00 94.50 159 LEU A N 1
ATOM 1315 C CA . LEU A 1 159 ? -10.543 1.698 -3.201 1.00 94.50 159 LEU A CA 1
ATOM 1316 C C . LEU A 1 159 ? -10.533 2.946 -4.091 1.00 94.50 159 LEU A C 1
ATOM 1318 O O . LEU A 1 159 ? -11.591 3.502 -4.387 1.00 94.50 159 LEU A O 1
ATOM 1322 N N . ALA A 1 160 ? -9.347 3.353 -4.536 1.00 93.19 160 ALA A N 1
ATOM 1323 C CA . ALA A 1 160 ? -9.145 4.277 -5.647 1.00 93.19 160 ALA A CA 1
ATOM 1324 C C . ALA A 1 160 ? -8.177 3.639 -6.654 1.00 93.19 160 ALA A C 1
ATOM 1326 O O . ALA A 1 160 ? -7.059 3.282 -6.286 1.00 93.19 160 ALA A O 1
ATOM 1327 N N . ASN A 1 161 ? -8.611 3.505 -7.910 1.00 90.12 161 ASN A N 1
ATOM 1328 C CA . ASN A 1 161 ? -7.871 2.858 -9.008 1.00 90.12 161 ASN A CA 1
ATOM 1329 C C . ASN A 1 161 ? -7.121 3.872 -9.887 1.00 90.12 161 ASN A C 1
ATOM 1331 O O . ASN A 1 161 ? -7.047 3.724 -11.106 1.00 90.12 161 ASN A O 1
ATOM 1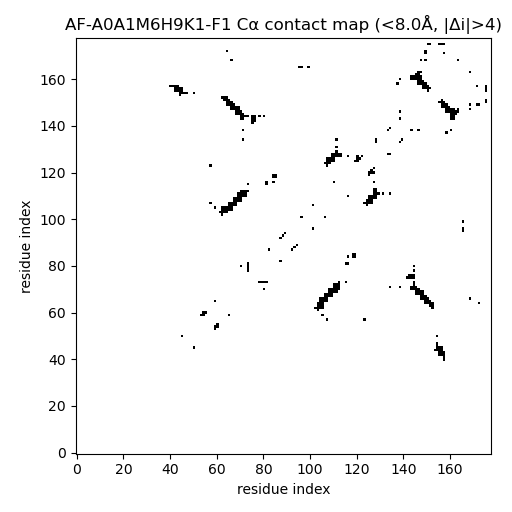335 N N . GLU A 1 162 ? -6.630 4.936 -9.267 1.00 89.62 162 GLU A N 1
ATOM 1336 C CA . GLU A 1 162 ? -5.966 6.055 -9.924 1.00 89.62 162 GLU A CA 1
ATOM 1337 C C . GLU A 1 162 ? -4.929 6.673 -8.983 1.00 89.62 162 GLU A C 1
ATOM 1339 O O . GLU A 1 162 ? -4.785 6.256 -7.828 1.00 89.62 162 GLU A O 1
ATOM 1344 N N . GLU A 1 163 ? -4.220 7.690 -9.470 1.00 88.38 163 GLU A N 1
ATOM 1345 C CA . GLU A 1 163 ? -3.307 8.468 -8.642 1.00 88.38 163 GLU A CA 1
ATOM 1346 C C . GLU A 1 163 ? -4.035 9.072 -7.439 1.00 88.38 163 GLU A C 1
ATOM 1348 O O . GLU A 1 163 ? -5.143 9.599 -7.531 1.00 88.38 163 GLU A O 1
ATOM 1353 N N . TYR A 1 164 ? -3.393 8.998 -6.280 1.00 93.38 164 TYR A N 1
ATOM 1354 C CA . TYR A 1 164 ? -4.001 9.370 -5.014 1.00 93.38 164 TYR A CA 1
ATOM 1355 C C . TYR A 1 164 ? -3.067 10.259 -4.205 1.00 93.38 164 TYR A C 1
ATOM 1357 O O . TYR A 1 164 ? -1.845 10.246 -4.346 1.00 93.38 164 TYR A O 1
ATOM 1365 N N . SER A 1 165 ? -3.672 11.032 -3.310 1.00 94.38 165 SER A N 1
ATOM 1366 C CA . SER A 1 165 ? -2.958 11.881 -2.366 1.00 94.38 165 SER A CA 1
ATOM 1367 C C . SER A 1 165 ? -3.068 11.325 -0.948 1.00 94.38 165 SER A C 1
ATOM 1369 O O . SER A 1 165 ? -3.917 10.482 -0.642 1.00 94.38 165 SER A O 1
ATOM 1371 N N . THR A 1 166 ? -2.263 11.861 -0.035 1.00 94.88 166 THR A N 1
ATOM 1372 C CA . THR A 1 166 ? -2.412 11.589 1.401 1.00 94.88 166 THR A CA 1
ATOM 1373 C C . THR A 1 166 ? -3.792 12.005 1.920 1.00 94.88 166 THR A C 1
ATOM 1375 O O . THR A 1 166 ? -4.355 11.331 2.777 1.00 94.88 166 THR A O 1
ATOM 1378 N N . PHE A 1 167 ? -4.392 13.058 1.353 1.00 94.88 167 PHE A N 1
ATOM 1379 C CA . PHE A 1 167 ? -5.758 13.474 1.672 1.00 94.88 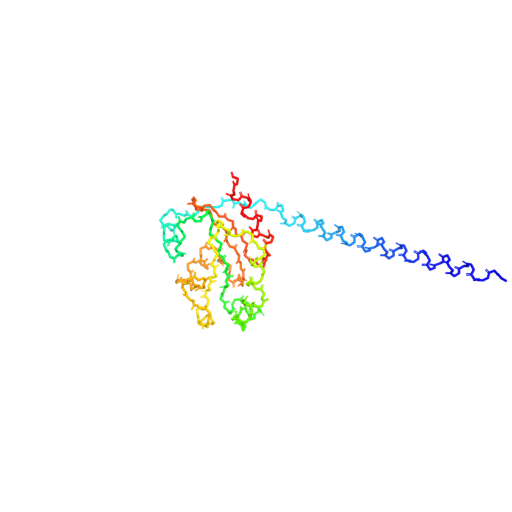167 PHE A CA 1
ATOM 1380 C C . PHE A 1 167 ? -6.793 12.406 1.292 1.00 94.88 167 PHE A C 1
ATOM 1382 O O . PHE A 1 167 ? -7.693 12.126 2.086 1.00 94.88 167 PHE A O 1
ATOM 1389 N N . THR A 1 168 ? -6.636 11.767 0.127 1.00 95.44 168 THR A N 1
ATOM 1390 C CA . THR A 1 168 ? -7.490 10.652 -0.315 1.00 95.44 168 THR A CA 1
ATOM 1391 C C . THR A 1 168 ? -7.492 9.526 0.722 1.00 95.44 168 THR A C 1
ATOM 1393 O O . THR A 1 168 ? -8.554 9.077 1.152 1.00 95.44 168 THR A O 1
ATOM 1396 N N . ILE A 1 169 ? -6.307 9.125 1.190 1.00 96.81 169 ILE A N 1
ATOM 1397 C CA . ILE A 1 169 ? -6.144 8.065 2.195 1.00 96.81 169 ILE A CA 1
ATOM 1398 C C . ILE A 1 169 ? -6.782 8.466 3.528 1.00 96.81 169 ILE A C 1
ATOM 1400 O O . ILE A 1 169 ? -7.535 7.684 4.107 1.00 96.81 169 ILE A O 1
ATOM 1404 N N . THR A 1 170 ? -6.544 9.694 3.999 1.00 96.38 170 THR A N 1
ATOM 1405 C CA . THR A 1 170 ? -7.159 10.206 5.233 1.00 96.38 170 THR A CA 1
ATOM 1406 C C . THR A 1 170 ? -8.684 10.144 5.158 1.00 96.38 170 THR A C 1
ATOM 1408 O O . THR A 1 170 ? -9.328 9.664 6.090 1.00 96.38 170 THR A O 1
ATOM 1411 N N . LYS A 1 171 ? -9.277 10.543 4.027 1.00 95.88 171 LYS A N 1
ATOM 1412 C CA . LYS A 1 171 ? -10.730 10.471 3.823 1.00 95.88 171 LYS A CA 1
ATOM 1413 C C . LYS A 1 171 ? -11.256 9.039 3.823 1.00 95.88 171 LYS A C 1
ATOM 1415 O O . LYS A 1 171 ? -12.312 8.783 4.402 1.00 95.88 171 LYS A O 1
ATOM 1420 N N . MET A 1 172 ? -10.522 8.100 3.230 1.00 96.19 172 MET A N 1
ATOM 1421 C CA . MET A 1 172 ? -10.884 6.682 3.281 1.00 96.19 172 MET A CA 1
ATOM 1422 C C . MET A 1 172 ? -10.863 6.140 4.719 1.00 96.19 172 MET A C 1
ATOM 1424 O O . MET A 1 172 ? -11.811 5.476 5.140 1.00 96.19 172 MET A O 1
ATOM 1428 N N . ILE A 1 173 ? -9.835 6.473 5.505 1.00 96.44 173 ILE A N 1
ATOM 1429 C CA . ILE A 1 173 ? -9.736 6.081 6.921 1.00 96.44 173 ILE A CA 1
ATOM 1430 C C . ILE A 1 173 ? -10.902 6.665 7.733 1.00 96.44 173 ILE A C 1
ATOM 1432 O O . ILE A 1 173 ? -11.560 5.935 8.478 1.00 96.44 173 ILE A O 1
ATOM 1436 N N . GLU A 1 174 ? -11.198 7.958 7.574 1.00 94.81 174 GLU A N 1
ATOM 1437 C CA . GLU A 1 174 ? -12.324 8.624 8.245 1.00 94.81 174 GLU A CA 1
ATOM 1438 C C . GLU A 1 174 ? -13.662 7.941 7.929 1.00 94.81 174 GLU A C 1
ATOM 1440 O O . GLU A 1 174 ? -14.495 7.762 8.817 1.00 94.81 174 GLU A O 1
ATOM 1445 N N . ASN A 1 175 ? -13.874 7.533 6.676 1.00 94.38 175 ASN A N 1
ATOM 1446 C CA . ASN A 1 175 ? -15.106 6.867 6.259 1.00 94.38 175 ASN A CA 1
ATOM 1447 C C . ASN A 1 175 ? -15.219 5.436 6.792 1.00 94.38 175 ASN A C 1
ATOM 1449 O O . ASN A 1 175 ? -16.303 5.032 7.202 1.00 94.38 175 ASN A 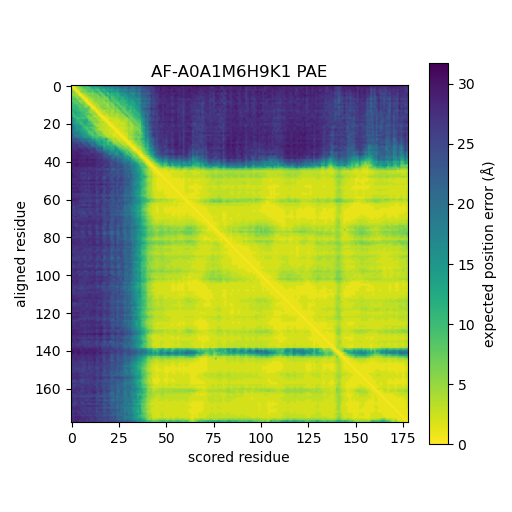O 1
ATOM 1453 N N . LEU A 1 176 ? -14.119 4.681 6.839 1.00 94.31 176 LEU A N 1
ATOM 1454 C CA . LEU A 1 176 ? -14.108 3.323 7.394 1.00 94.31 176 LEU A CA 1
ATOM 1455 C C . LEU A 1 176 ? -14.134 3.280 8.928 1.00 94.31 176 LEU A C 1
ATOM 1457 O O . LEU A 1 176 ? -14.350 2.206 9.494 1.00 94.31 176 LEU A O 1
ATOM 1461 N N . SER A 1 177 ? -13.903 4.421 9.584 1.00 91.06 177 SER A N 1
ATOM 1462 C CA . SER A 1 177 ? -13.994 4.586 11.040 1.00 91.06 177 SER A CA 1
ATOM 1463 C C . SER A 1 177 ? -15.425 4.804 11.545 1.00 91.06 177 SER A C 1
ATOM 1465 O O . SER A 1 177 ? -15.640 4.734 12.755 1.00 91.06 177 SER A O 1
ATOM 1467 N N . LYS A 1 178 ? -16.374 5.090 10.644 1.00 81.69 178 LYS A N 1
ATOM 1468 C CA . LYS A 1 178 ? -17.809 5.219 10.935 1.00 81.69 178 LYS A CA 1
ATOM 1469 C C . LYS A 1 178 ? -18.479 3.843 10.949 1.00 81.69 178 LYS A C 1
ATOM 1471 O O . LYS A 1 178 ? -19.302 3.631 11.861 1.00 81.69 178 LYS A O 1
#

Secondary structure (DSSP, 8-state):
--SHHHHHHHHHHHHHHHHHHHHHHHHHHHHHHHHHTTS----EE--HHHHHHHHHHTT-SS-SEEEEEEE--GGG-SS-TTTTHHHHIIIIIHHHHTTS--TTEEEEEEES-HHHHTTT--SSSEEE-GGGHHHHHTS-STT--EEEEEEETTSEEEEE-S---HHHHHHHHHHHT-

Radius of gyration: 22.69 Å; Cα contacts (8 Å, |Δi|>4): 220; chains: 1; bounding box: 36×85×36 Å

Mean predicted aligned error: 11.08 Å

Organism: NCBI:txid683124

pLDDT: mean 83.75, std 18.77, range [36.47, 98.5]

Nearest PDB structures (foldseek):
  7q3j-assembly2_B  TM=5.594E-01  e=3.958E-01  synthetic construct
  5y4t-assembly1_A-2  TM=5.066E-01  e=3.487E-01  Saccharomyces cerevisiae YJM789
  1a8l-assembly1_A  TM=4.717E-01  e=1.402E+00  Pyrococcus furiosus
  1j08-assembly8_H  TM=4.217E-01  e=1.806E+00  Pyrococcus horikoshii
  2a8l-assembly1_A  TM=2.816E-01  e=3.191E+00  Homo sapiens

Foldseek 3Di:
DPPPVVVVVVVVVVVVVVVVVVVVVVVVVVVVVVVVPPPPFDWDFDDPVVLVVVCVQQVPDQAFKEKEKEFEDCVLEPDNPLPVVVCCCVPPVVVQCVPDPCVRYRAAYEYAHCVSCVVPDDSHRYYYCVVCVCCVPPLVDSNQRIWMKMAGPRRIIGIDSDDDHPVRVVVRVVVVVD

Solvent-accessible surface area (backbone atoms only — not comparable to full-atom values): 10170 Å² total; per-residue (Å²): 138,76,73,67,62,60,56,56,58,54,54,56,53,53,55,53,53,54,53,53,53,54,52,54,50,53,51,51,51,54,53,52,58,58,58,70,66,68,61,81,79,72,79,44,73,48,58,68,73,58,39,52,52,52,28,61,76,68,68,53,78,84,44,54,30,40,37,42,40,37,34,33,46,60,87,42,34,103,51,78,86,57,62,63,48,63,57,50,37,64,71,49,51,51,59,55,56,70,75,51,93,48,91,51,43,42,70,37,36,34,28,50,34,49,84,71,42,56,91,58,55,66,79,75,48,24,34,67,31,71,95,37,48,57,44,67,75,73,45,61,51,77,63,33,42,32,26,42,36,43,33,35,82,85,26,41,34,47,80,43,72,39,88,77,51,74,65,55,52,52,54,45,53,59,60,74,72,108

Sequence (178 aa):
MKKSIYYFAFVLSFVTQFAIAQVKILEKGKANETNSIKKEQVKLEIPQNQLATIKETYNWNKEKFLIVNFKGMRHACNYDIYDDLVNAYNQYEKPAFAKMDLTNCRNVFLYADVQYAKPILDKKTHYEDVGHYFLKHYFN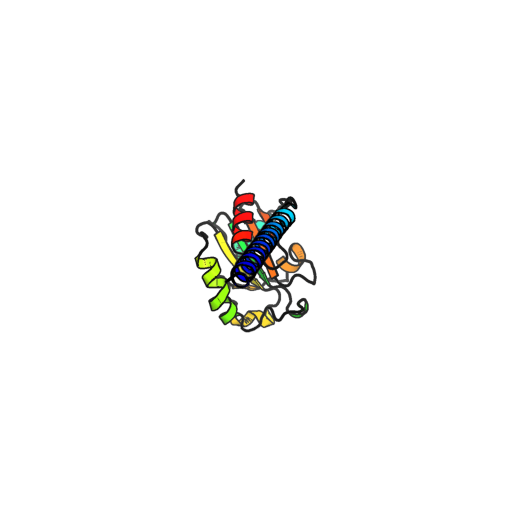DLSTCTGVMVINQKGQYLLANEEYSTFTITKMIENLSK